Protein AF-0000000072571089 (afdb_homodimer)

Nearest PDB structures (foldseek):
  1oh7-assembly1_B  TM=4.055E-01  e=3.198E+00  Escherichia coli
  1wbb-assembly1_B  TM=4.010E-01  e=3.846E+00  Escherichia coli
  7ai6-assembly1_B  TM=4.211E-01  e=4.919E+00  Escherichia coli K-12
  1wb9-assembly1_B  TM=4.027E-01  e=4.919E+00  Escherichia coli
  1oh7-assembly1_B  TM=4.051E-01  e=3.862E+00  Escherichia coli

Sequence (246 aa):
MANKISIDDLAKTIESEVRNWTKDVVDDIDDIKKDITKNGVKQLRESSPKRTGDYAKNWTSQKLKNGDQVIYQKAPTYRLTHLLENGHAKRNGGRVSPKVHIAPVEEELVSNYISRVEKRLSQMANKISIDDLAKTIESEVRNWTKDVVDDIDDIKKDITKNGVKQLRESSPKRTGDYAKNWTSQKLKNGDQVIYQKAPTYRLTHLLENGHAKRNGGRVSPKVHIAPVEEELVSNYISRVEKRLSQ

Solvent-accessible surface area (backbone atoms only — not comparable to full-atom values): 13959 Å² total; per-residue (Å²): 128,80,86,66,80,46,64,56,56,52,50,52,52,51,45,52,50,50,53,51,50,45,53,51,50,48,53,50,53,52,50,49,50,52,50,48,49,54,50,47,33,53,50,41,36,68,60,32,72,55,91,87,39,59,62,14,64,33,46,37,72,48,74,45,94,87,66,40,75,43,79,45,56,39,87,88,45,45,74,46,54,60,41,40,45,65,22,45,77,43,95,88,62,63,68,48,77,52,56,76,41,59,66,67,51,53,52,50,45,47,51,49,49,52,53,51,50,51,55,60,72,71,102,126,79,88,67,79,46,66,56,57,52,50,52,52,49,46,50,51,50,52,52,49,45,52,50,50,50,53,48,53,53,50,49,50,54,51,47,50,54,50,47,33,53,50,40,36,68,60,33,72,55,91,88,38,58,62,12,65,32,45,38,74,48,73,45,96,88,66,40,74,43,79,44,58,39,90,86,46,46,75,47,52,60,41,40,44,64,20,44,77,43,95,89,62,63,67,48,76,52,57,77,41,59,64,67,50,53,52,49,46,47,52,49,50,52,53,52,50,52,55,60,71,72,102

Organism: Lactococcus lactis subsp. lactis (strain IL1403) (NCBI:txid272623)

pLDDT: mean 93.11, std 9.81, range [35.9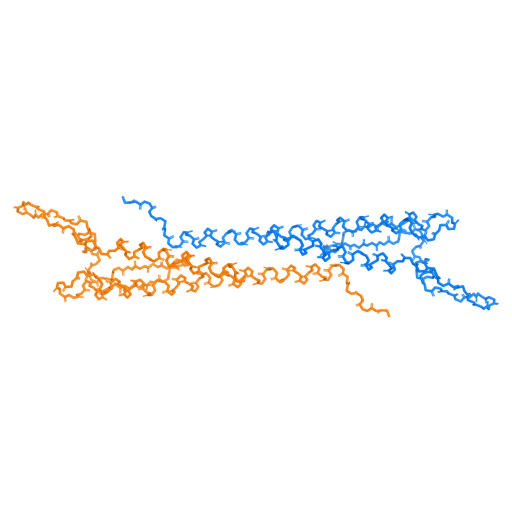7, 98.19]

Foldseek 3Di:
DPPPQDPVNVVVVVVVVVVVLVVVLVVVLLVLQVVLLVVLLVQQLVQPDCPPSQQSNQWDWDQDPVGDIDIAGDPPCRVCVCCQQCWDADPVGDTDHHDHRNVVSVVVSVVSSVVVSVVSVVD/DPPDQDPVNVVVVVVVVVVVLVVVLVVVLLVLQVVLLVVLLVQQLVQPDCPPSQQSNQWDWDQDPVGDIDIAGDPPCRVCVCCQQCWDADPVGDIDHHDHRNVVSVVVSVVSSVVVSVVSVVD

Structure (mmCIF, N/CA/C/O backbone):
data_AF-0000000072571089-model_v1
#
loop_
_entity.id
_entity.type
_entity.pdbx_description
1 polymer 'Prophage pi2 protein 37'
#
loop_
_atom_site.group_PDB
_atom_site.id
_atom_site.type_symbol
_atom_site.label_atom_id
_atom_site.label_alt_id
_atom_site.label_comp_id
_atom_site.label_asym_id
_atom_site.label_entity_id
_atom_site.label_seq_id
_atom_site.pdbx_PDB_ins_code
_atom_site.Cartn_x
_atom_site.Cartn_y
_atom_site.Cartn_z
_atom_site.occupancy
_atom_site.B_iso_or_equiv
_atom_site.auth_seq_id
_atom_site.auth_comp_id
_atom_site.auth_asym_id
_atom_site.auth_atom_id
_atom_site.pdbx_PDB_model_num
ATOM 1 N N . MET A 1 1 ? 5.66 -35.594 -2.158 1 36.25 1 MET A N 1
ATOM 2 C CA . MET A 1 1 ? 5.305 -34.562 -3.131 1 36.25 1 MET A CA 1
ATOM 3 C C . MET A 1 1 ? 5.809 -33.188 -2.684 1 36.25 1 MET A C 1
ATOM 5 O O . MET A 1 1 ? 5.578 -32.781 -1.542 1 36.25 1 MET A O 1
ATOM 9 N N . ALA A 1 2 ? 6.953 -32.781 -2.914 1 41.56 2 ALA A N 1
ATOM 10 C CA . ALA A 1 2 ? 7.648 -31.578 -2.443 1 41.56 2 ALA A CA 1
ATOM 11 C C . ALA A 1 2 ? 6.691 -30.391 -2.334 1 41.56 2 ALA A C 1
ATOM 13 O O . ALA A 1 2 ? 5.859 -30.172 -3.219 1 41.56 2 ALA A O 1
ATOM 14 N N . ASN A 1 3 ? 6.477 -29.906 -1.177 1 43.12 3 ASN A N 1
ATOM 15 C CA . ASN A 1 3 ? 5.551 -28.844 -0.806 1 43.12 3 ASN A CA 1
ATOM 16 C C . ASN A 1 3 ? 5.773 -27.594 -1.644 1 43.12 3 ASN A C 1
ATOM 18 O O . ASN A 1 3 ? 6.543 -26.719 -1.259 1 43.12 3 ASN A O 1
ATOM 22 N N . LYS A 1 4 ? 6.016 -27.75 -2.926 1 56.44 4 LYS A N 1
ATOM 23 C CA . LYS A 1 4 ? 6.379 -26.672 -3.842 1 56.44 4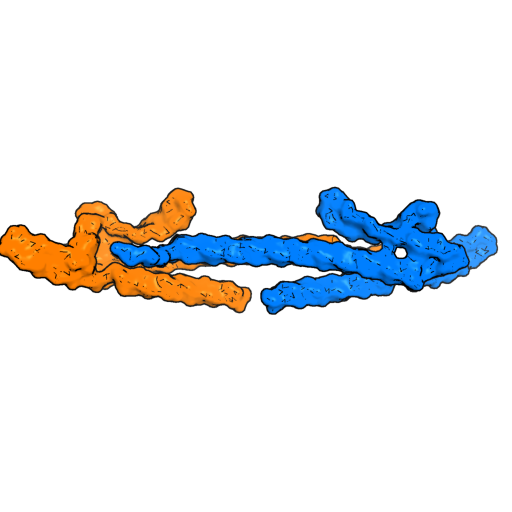 LYS A CA 1
ATOM 24 C C . LYS A 1 4 ? 5.391 -25.516 -3.746 1 56.44 4 LYS A C 1
ATOM 26 O O . LYS A 1 4 ? 4.176 -25.719 -3.787 1 56.44 4 LYS A O 1
ATOM 31 N N . ILE A 1 5 ? 5.777 -24.5 -3.189 1 61.91 5 ILE A N 1
ATOM 32 C CA . ILE A 1 5 ? 5 -23.266 -3.137 1 61.91 5 ILE A CA 1
ATOM 33 C C . ILE A 1 5 ? 4.48 -22.922 -4.531 1 61.91 5 ILE A C 1
ATOM 35 O O . ILE A 1 5 ? 5.246 -22.891 -5.496 1 61.91 5 ILE A O 1
ATOM 39 N N . SER A 1 6 ? 3.154 -22.844 -4.578 1 84.19 6 SER A N 1
ATOM 40 C CA . SER A 1 6 ? 2.496 -22.516 -5.836 1 84.19 6 SER A CA 1
ATOM 41 C C . SER A 1 6 ? 2.564 -21.016 -6.113 1 84.19 6 SER A C 1
ATOM 43 O O . SER A 1 6 ? 2.848 -20.219 -5.211 1 84.19 6 SER A O 1
ATOM 45 N N . ILE A 1 7 ? 2.537 -20.625 -7.293 1 90.69 7 ILE A N 1
ATOM 46 C CA . ILE A 1 7 ? 2.471 -19.234 -7.707 1 90.69 7 ILE A CA 1
ATOM 47 C C . ILE A 1 7 ? 1.367 -18.516 -6.93 1 90.69 7 ILE A C 1
ATOM 49 O O . ILE A 1 7 ? 1.539 -17.375 -6.508 1 90.69 7 ILE A O 1
ATOM 53 N N . ASP A 1 8 ? 0.265 -19.234 -6.617 1 90.25 8 ASP A N 1
ATOM 54 C CA . ASP A 1 8 ? -0.84 -18.625 -5.879 1 90.25 8 ASP A CA 1
ATOM 55 C C . ASP A 1 8 ? -0.432 -18.312 -4.441 1 90.25 8 ASP A C 1
ATOM 57 O O . ASP A 1 8 ? -0.812 -17.281 -3.898 1 90.25 8 ASP A O 1
ATOM 61 N N . ASP A 1 9 ? 0.299 -19.219 -3.887 1 91.56 9 ASP A N 1
ATOM 62 C CA . ASP A 1 9 ? 0.782 -18.984 -2.531 1 91.56 9 ASP A CA 1
ATOM 63 C C . ASP A 1 9 ? 1.739 -17.797 -2.49 1 91.56 9 ASP A C 1
ATOM 65 O O . ASP A 1 9 ? 1.672 -16.969 -1.577 1 91.56 9 ASP A O 1
ATOM 69 N N . LEU A 1 10 ? 2.627 -17.672 -3.43 1 92.56 10 LEU A N 1
ATOM 70 C CA . LEU A 1 10 ? 3.553 -16.547 -3.521 1 92.56 10 LEU A CA 1
ATOM 71 C C . LEU A 1 10 ? 2.801 -15.234 -3.732 1 92.56 10 LEU A C 1
ATOM 73 O O . LEU A 1 10 ? 3.086 -14.234 -3.068 1 92.56 10 LEU A O 1
ATOM 77 N N . ALA A 1 11 ? 1.843 -15.32 -4.648 1 94.25 11 ALA A N 1
ATOM 78 C CA . ALA A 1 11 ? 1.046 -14.133 -4.934 1 94.25 11 ALA A CA 1
ATOM 79 C C . ALA A 1 11 ? 0.335 -13.633 -3.68 1 94.25 11 ALA A C 1
ATOM 81 O O . ALA A 1 11 ? 0.349 -12.43 -3.389 1 94.25 11 ALA A O 1
ATOM 82 N N . LYS A 1 12 ? -0.271 -14.562 -2.898 1 94.56 12 LYS A N 1
ATOM 83 C CA . LYS A 1 12 ? -0.98 -14.195 -1.676 1 94.56 12 LYS A CA 1
ATOM 84 C C . LYS A 1 12 ? -0.032 -13.57 -0.656 1 94.56 12 LYS A C 1
ATOM 86 O O . LYS A 1 12 ? -0.384 -12.594 0.009 1 94.56 12 LYS A O 1
ATOM 91 N N . THR A 1 13 ? 1.153 -14.125 -0.527 1 95 13 THR A N 1
ATOM 92 C CA . THR A 1 13 ? 2.148 -13.602 0.403 1 95 13 THR A CA 1
ATOM 93 C C . THR A 1 13 ? 2.578 -12.195 0 1 95 13 THR A C 1
ATOM 95 O O . THR A 1 13 ? 2.639 -11.289 0.84 1 95 13 THR A O 1
ATOM 98 N N . ILE A 1 14 ? 2.822 -11.969 -1.274 1 95.38 14 ILE A N 1
ATOM 99 C CA . ILE A 1 14 ? 3.26 -10.664 -1.765 1 95.38 14 ILE A CA 1
ATOM 100 C C . ILE A 1 14 ? 2.141 -9.641 -1.577 1 95.38 14 ILE A C 1
ATOM 102 O O . ILE A 1 14 ? 2.385 -8.523 -1.107 1 95.38 14 ILE A O 1
ATOM 106 N N . GLU A 1 15 ? 0.907 -10.062 -1.948 1 95.75 15 GLU A N 1
ATOM 107 C CA . GLU A 1 15 ? -0.233 -9.172 -1.753 1 95.75 15 GLU A CA 1
ATOM 108 C C . GLU A 1 15 ? -0.352 -8.734 -0.294 1 95.75 15 GLU A C 1
ATOM 110 O O . GLU A 1 15 ? -0.524 -7.551 -0.005 1 95.75 15 GLU A O 1
ATOM 115 N N . SER A 1 16 ? -0.211 -9.734 0.584 1 97.12 16 SER A N 1
ATOM 116 C CA . SER A 1 16 ? -0.304 -9.445 2.012 1 97.12 16 SER A CA 1
ATOM 117 C C . SER A 1 16 ? 0.796 -8.484 2.453 1 97.12 16 SER A C 1
ATOM 119 O O . SER A 1 16 ? 0.546 -7.562 3.23 1 97.12 16 SER A O 1
ATOM 121 N N . GLU A 1 17 ? 1.991 -8.672 1.925 1 96.81 17 GLU A N 1
ATOM 122 C CA . GLU A 1 17 ? 3.115 -7.816 2.293 1 96.81 17 GLU A CA 1
ATOM 123 C C . GLU A 1 17 ? 2.91 -6.391 1.789 1 96.81 17 GLU A C 1
ATOM 125 O O . GLU A 1 17 ? 3.203 -5.426 2.5 1 96.81 17 GLU A O 1
ATOM 130 N N . VAL A 1 18 ? 2.398 -6.211 0.576 1 96.81 18 VAL A N 1
ATOM 131 C CA . VAL A 1 18 ? 2.186 -4.879 0.016 1 96.81 18 VAL A CA 1
ATOM 132 C C . VAL A 1 18 ? 1.066 -4.172 0.777 1 96.81 18 VAL A C 1
ATOM 134 O O . VAL A 1 18 ? 1.158 -2.975 1.057 1 96.81 18 VAL A O 1
ATOM 137 N N . ARG A 1 19 ? 0.028 -4.906 1.216 1 97.12 19 ARG A N 1
ATOM 138 C CA . ARG A 1 19 ? -1.062 -4.328 1.995 1 97.12 19 ARG A CA 1
ATOM 139 C C . ARG A 1 19 ? -0.587 -3.92 3.385 1 97.12 19 ARG A C 1
ATOM 141 O O . ARG A 1 19 ? -0.959 -2.855 3.887 1 97.12 19 ARG A O 1
ATOM 148 N N . ASN A 1 20 ? 0.253 -4.812 3.992 1 97.31 20 ASN A N 1
ATOM 149 C CA . ASN A 1 20 ? 0.806 -4.488 5.305 1 97.31 20 ASN A CA 1
ATOM 150 C C . ASN A 1 20 ? 1.695 -3.25 5.246 1 97.31 20 ASN A C 1
ATOM 152 O O . ASN A 1 20 ? 1.679 -2.426 6.164 1 97.31 20 ASN A O 1
ATOM 156 N N . TRP A 1 21 ? 2.498 -3.166 4.176 1 96.56 21 TRP A N 1
ATOM 157 C CA . TRP A 1 21 ? 3.328 -1.981 3.984 1 96.56 21 TRP A CA 1
ATOM 158 C C . TRP A 1 21 ? 2.473 -0.72 3.93 1 96.56 21 TRP A C 1
ATOM 160 O O . TRP A 1 21 ? 2.791 0.282 4.574 1 96.56 21 TRP A O 1
ATOM 170 N N . THR A 1 22 ? 1.398 -0.758 3.182 1 97.19 22 THR A N 1
ATOM 171 C CA . THR A 1 22 ? 0.497 0.38 3.041 1 97.19 22 THR A CA 1
ATOM 172 C C . THR A 1 22 ? -0.11 0.759 4.387 1 97.19 22 THR A C 1
ATOM 174 O O . THR A 1 22 ? -0.16 1.938 4.742 1 97.19 22 THR A O 1
ATOM 177 N N . LYS A 1 23 ? -0.559 -0.199 5.184 1 97.62 23 LYS A N 1
ATOM 178 C CA . LYS A 1 23 ? -1.102 0.057 6.512 1 97.62 23 LYS A CA 1
ATOM 179 C C . LYS A 1 23 ? -0.073 0.75 7.402 1 97.62 23 LYS A C 1
ATOM 181 O O . LYS A 1 23 ? -0.393 1.722 8.086 1 97.62 23 LYS A O 1
ATOM 186 N N . ASP A 1 24 ? 1.147 0.281 7.359 1 97.56 24 ASP A N 1
ATOM 187 C CA . ASP A 1 24 ? 2.217 0.851 8.172 1 97.56 24 ASP A CA 1
ATOM 188 C C . ASP A 1 24 ? 2.51 2.293 7.766 1 97.56 24 ASP A C 1
ATOM 190 O O . ASP A 1 24 ? 2.705 3.158 8.617 1 97.56 24 ASP A O 1
ATOM 194 N N . VAL A 1 25 ? 2.535 2.533 6.465 1 97.44 25 VAL A N 1
ATOM 195 C CA . VAL A 1 25 ? 2.816 3.875 5.965 1 97.44 25 VAL A CA 1
ATOM 196 C C . VAL A 1 25 ? 1.708 4.832 6.398 1 97.44 25 VAL A C 1
ATOM 198 O O . VAL A 1 25 ? 1.983 5.941 6.863 1 97.44 25 VAL A O 1
ATOM 201 N N . VAL A 1 26 ? 0.463 4.406 6.301 1 96.94 26 VAL A N 1
ATOM 202 C CA . VAL A 1 26 ? -0.668 5.246 6.68 1 96.94 26 VAL A CA 1
ATOM 203 C C . VAL A 1 26 ? -0.609 5.551 8.18 1 96.94 26 VAL A C 1
ATOM 205 O O . VAL A 1 26 ? -0.817 6.695 8.594 1 96.94 26 VAL A O 1
ATOM 208 N N . ASP A 1 27 ? -0.279 4.566 9.008 1 97.31 27 ASP A N 1
ATOM 209 C CA . ASP A 1 27 ? -0.12 4.77 10.445 1 97.31 27 ASP A CA 1
ATOM 210 C C . ASP A 1 27 ? 1.004 5.758 10.742 1 97.31 27 ASP A C 1
ATOM 212 O O . ASP A 1 27 ? 0.864 6.625 11.609 1 97.31 27 ASP A O 1
ATOM 216 N N . ASP A 1 28 ? 2.068 5.633 10.047 1 97.69 28 ASP A N 1
ATOM 217 C CA . ASP A 1 28 ? 3.209 6.52 10.242 1 97.69 28 ASP A CA 1
ATOM 218 C C . ASP A 1 28 ? 2.865 7.953 9.844 1 97.69 28 ASP A C 1
ATOM 220 O O . ASP A 1 28 ? 3.27 8.906 10.523 1 97.69 28 ASP A O 1
ATOM 224 N N . ILE A 1 29 ? 2.139 8.086 8.781 1 96.94 29 ILE A N 1
ATOM 225 C CA . ILE A 1 29 ? 1.721 9.406 8.328 1 96.94 29 ILE A CA 1
ATOM 226 C C . ILE A 1 29 ? 0.851 10.07 9.391 1 96.94 29 ILE A C 1
ATOM 228 O O . ILE A 1 29 ? 0.996 11.266 9.672 1 96.94 29 ILE A O 1
ATOM 232 N N . ASP A 1 30 ? 0.021 9.312 10.039 1 95.5 30 ASP A N 1
ATOM 233 C CA . ASP A 1 30 ? -0.812 9.82 11.133 1 95.5 30 ASP A CA 1
ATOM 234 C C . ASP A 1 30 ? 0.041 10.242 12.32 1 95.5 30 ASP A C 1
ATOM 236 O O . ASP A 1 30 ? -0.203 11.297 12.922 1 95.5 30 ASP A O 1
ATOM 240 N N . ASP A 1 31 ? 1.019 9.469 12.633 1 97.06 31 ASP A N 1
ATOM 241 C CA . ASP A 1 31 ? 1.909 9.789 13.742 1 97.06 31 ASP A CA 1
ATOM 242 C C . ASP A 1 31 ? 2.734 11.039 13.445 1 97.06 31 ASP A C 1
ATOM 244 O O . ASP A 1 31 ? 2.979 11.859 14.336 1 97.06 31 ASP A O 1
ATOM 248 N N . ILE A 1 32 ? 3.148 11.164 12.266 1 97.5 32 ILE A N 1
ATOM 249 C CA . ILE A 1 32 ? 3.891 12.344 11.844 1 97.5 32 ILE A CA 1
ATOM 250 C C . ILE A 1 32 ? 3.023 13.586 12.031 1 97.5 32 ILE A C 1
ATOM 252 O O . ILE A 1 32 ? 3.477 14.594 12.578 1 97.5 32 ILE A O 1
ATOM 256 N N . LYS A 1 33 ? 1.755 13.492 11.633 1 96.38 33 LYS A N 1
ATOM 257 C CA . LYS A 1 33 ? 0.819 14.602 11.805 1 96.38 33 LYS A CA 1
ATOM 258 C C . LYS A 1 33 ? 0.706 15 13.273 1 96.38 33 LYS A C 1
ATOM 260 O O . LYS A 1 33 ? 0.745 16.188 13.609 1 96.38 33 LYS A O 1
ATOM 265 N N . LYS A 1 34 ? 0.559 14.031 14.094 1 96.31 34 LYS A N 1
ATOM 266 C CA . LYS A 1 34 ? 0.43 14.258 15.531 1 96.31 34 LYS A CA 1
ATOM 267 C C . LYS A 1 34 ? 1.659 14.977 16.094 1 96.31 34 LYS A C 1
ATOM 269 O O . LYS A 1 34 ? 1.534 15.953 16.828 1 96.31 34 LYS A O 1
ATOM 274 N N . ASP A 1 35 ? 2.783 14.492 15.711 1 97.44 35 ASP A N 1
ATOM 275 C CA . ASP A 1 35 ? 4.043 15.055 16.188 1 97.44 35 ASP A CA 1
ATOM 276 C C . ASP A 1 35 ? 4.223 16.484 15.703 1 97.44 35 ASP A C 1
ATOM 278 O O . ASP A 1 35 ? 4.605 17.375 16.469 1 97.44 35 ASP A O 1
ATOM 282 N N . ILE A 1 36 ? 3.955 16.656 14.438 1 97.38 36 ILE A N 1
ATOM 283 C CA . ILE A 1 36 ? 4.109 17.984 13.836 1 97.38 36 ILE A CA 1
ATOM 284 C C . ILE A 1 36 ? 3.152 18.969 14.508 1 97.38 36 ILE A C 1
ATOM 286 O O . ILE A 1 36 ? 3.508 20.125 14.742 1 97.38 36 ILE A O 1
ATOM 290 N N . THR A 1 37 ? 1.964 18.516 14.812 1 96.44 37 THR A N 1
ATOM 291 C CA . THR A 1 37 ? 0.968 19.359 15.469 1 96.44 37 THR A CA 1
ATOM 292 C C . THR A 1 37 ? 1.438 19.766 16.859 1 96.44 37 THR A C 1
ATOM 294 O O . THR A 1 37 ? 1.337 20.938 17.234 1 96.44 37 THR A O 1
ATOM 297 N N . LYS A 1 38 ? 1.998 18.891 17.594 1 97.25 38 LYS A N 1
ATOM 298 C CA . LYS A 1 38 ? 2.533 19.172 18.922 1 97.25 38 LYS A CA 1
ATOM 299 C C . LYS A 1 38 ? 3.67 20.188 18.859 1 97.25 38 LYS A C 1
ATOM 301 O O . LYS A 1 38 ? 3.734 21.109 19.656 1 97.25 38 LYS A O 1
ATOM 306 N N . ASN A 1 39 ? 4.508 19.938 17.906 1 97.44 39 ASN A N 1
ATOM 307 C CA . ASN A 1 39 ? 5.594 20.891 17.688 1 97.44 39 ASN A CA 1
ATOM 308 C C . ASN A 1 39 ? 5.066 22.266 17.312 1 97.44 39 ASN A C 1
ATOM 310 O O . ASN A 1 39 ? 5.605 23.281 17.75 1 97.44 39 ASN A O 1
ATOM 314 N N . GLY A 1 40 ? 4.023 22.281 16.5 1 97.69 40 GLY A N 1
ATOM 315 C CA . GLY A 1 40 ? 3.404 23.547 16.125 1 97.69 40 GLY A CA 1
ATOM 316 C C . GLY A 1 40 ? 2.859 24.312 17.312 1 97.69 40 GLY A C 1
ATOM 317 O O . GLY A 1 40 ? 3.055 25.531 17.406 1 97.69 40 GLY A O 1
ATOM 318 N N . VAL A 1 41 ? 2.236 23.641 18.25 1 98 41 VAL A N 1
ATOM 319 C CA . VAL A 1 41 ? 1.721 24.266 19.453 1 98 41 VAL A CA 1
ATOM 320 C C . VAL A 1 41 ? 2.869 24.891 20.234 1 98 41 VAL A C 1
ATOM 322 O O . VAL A 1 41 ? 2.783 26.047 20.672 1 98 41 VAL A O 1
ATOM 325 N N . LYS A 1 42 ? 3.916 24.156 20.375 1 98.19 42 LYS A N 1
ATOM 326 C CA . LYS A 1 42 ? 5.09 24.641 21.094 1 98.19 42 LYS A CA 1
ATOM 327 C C . LYS A 1 42 ? 5.668 25.891 20.438 1 98.19 42 LYS A C 1
ATOM 329 O O . LYS A 1 42 ? 5.965 26.875 21.109 1 98.19 42 LYS A O 1
ATOM 334 N N . GLN A 1 43 ? 5.809 25.797 19.156 1 98.19 43 GLN A N 1
ATOM 335 C CA . GLN A 1 43 ? 6.367 26.922 18.406 1 98.19 43 GLN A CA 1
ATOM 336 C C . GLN A 1 43 ? 5.477 28.156 18.531 1 98.19 43 GLN A C 1
ATOM 338 O O . GLN A 1 43 ? 5.969 29.281 18.719 1 98.19 43 GLN A O 1
ATOM 343 N N . LEU A 1 44 ? 4.203 27.984 18.469 1 98.06 44 LEU A N 1
ATOM 344 C CA . LEU A 1 44 ? 3.275 29.094 18.562 1 98.06 44 LEU A CA 1
ATOM 345 C C . LEU A 1 44 ? 3.301 29.703 19.953 1 98.06 44 LEU A C 1
ATOM 347 O O . LEU A 1 44 ? 3.225 30.938 20.109 1 98.06 44 LEU A O 1
ATOM 351 N N . ARG A 1 45 ? 3.449 28.891 20.984 1 97.56 45 ARG A N 1
ATOM 352 C CA . ARG A 1 45 ? 3.541 29.406 22.344 1 97.56 45 ARG A CA 1
ATOM 353 C C . ARG A 1 45 ? 4.809 30.234 22.531 1 97.56 45 ARG A C 1
ATOM 355 O O . ARG A 1 45 ? 4.805 31.219 23.281 1 97.56 45 ARG A O 1
ATOM 362 N N . GLU A 1 46 ? 5.781 29.922 21.812 1 97.5 46 GLU A N 1
ATOM 363 C CA . GLU A 1 46 ? 7.066 30.594 21.969 1 97.5 46 GLU A CA 1
ATOM 364 C C . GLU A 1 46 ? 7.117 31.875 21.141 1 97.5 46 GLU A C 1
ATOM 366 O O . GLU A 1 46 ? 7.668 32.875 21.594 1 97.5 46 GLU A O 1
ATOM 371 N N . SER A 1 47 ? 6.496 31.844 19.984 1 96.44 47 SER A N 1
ATOM 372 C CA . SER A 1 47 ? 6.703 32.938 19.047 1 96.44 47 SER A CA 1
ATOM 373 C C . SER A 1 47 ? 5.527 33.906 19.047 1 96.44 47 SER A C 1
ATOM 375 O O . SER A 1 47 ? 5.598 35 18.453 1 96.44 47 SER A O 1
ATOM 377 N N . SER A 1 48 ? 4.488 33.562 19.766 1 97 48 SER A N 1
ATOM 378 C CA . SER A 1 48 ? 3.318 34.438 19.781 1 97 48 SER A CA 1
ATOM 379 C C . SER A 1 48 ? 3.547 35.656 20.688 1 97 48 SER A C 1
ATOM 381 O O . SER A 1 48 ? 4.355 35.594 21.625 1 97 48 SER A O 1
ATOM 383 N N . PRO A 1 49 ? 2.807 36.75 20.281 1 95.81 49 PRO A N 1
ATOM 384 C CA . PRO A 1 49 ? 2.865 37.938 21.141 1 95.81 49 PRO A CA 1
ATOM 385 C C . PRO A 1 49 ? 2.566 37.625 22.609 1 95.81 49 PRO A C 1
ATOM 387 O O . PRO A 1 49 ? 1.692 36.781 22.906 1 95.81 49 PRO A O 1
ATOM 390 N N . LYS A 1 50 ? 3.406 38.219 23.609 1 93.06 50 LYS A N 1
ATOM 391 C CA . LYS A 1 50 ? 3.27 37.906 25.031 1 93.06 50 LYS A CA 1
ATOM 392 C C . LYS A 1 50 ? 2.914 39.156 25.828 1 93.06 50 LYS A C 1
ATOM 394 O O . LYS A 1 50 ? 3.346 39.312 26.969 1 93.06 50 LYS A O 1
ATOM 399 N N . ARG A 1 51 ? 2.082 39.969 25.406 1 88.06 51 ARG A N 1
ATOM 400 C CA . ARG A 1 51 ? 1.738 41.156 26.172 1 88.06 51 ARG A CA 1
ATOM 401 C C . ARG A 1 51 ? 1.387 40.812 27.609 1 88.06 51 ARG A C 1
ATOM 403 O O . ARG A 1 51 ? 2.066 41.25 28.547 1 88.06 51 ARG A O 1
ATOM 410 N N . THR A 1 52 ? 0.443 39.969 27.953 1 87.31 52 THR A N 1
ATOM 411 C CA . THR A 1 52 ? 0.089 39.438 29.266 1 87.31 52 THR A CA 1
ATOM 412 C C . THR A 1 52 ? 0.483 37.969 29.391 1 87.31 52 THR A C 1
ATOM 414 O O . THR A 1 52 ? 0.433 37.406 30.484 1 87.31 52 THR A O 1
ATOM 417 N N . GLY A 1 53 ? 0.836 37.375 28.328 1 90.19 53 GLY A N 1
ATOM 418 C CA . GLY A 1 53 ? 1.291 35.969 28.297 1 90.19 53 GLY A CA 1
ATOM 419 C C . GLY A 1 53 ? 0.176 35 28.016 1 90.19 53 GLY A C 1
ATOM 420 O O . GLY A 1 53 ? 0.429 33.875 27.531 1 90.19 53 GLY A O 1
ATOM 421 N N . ASP A 1 54 ? -1.086 35.375 28.25 1 94.19 54 ASP A N 1
ATOM 422 C CA . ASP A 1 54 ? -2.209 34.469 28.125 1 94.19 54 ASP A CA 1
ATOM 423 C C . ASP A 1 54 ? -2.373 34 26.672 1 94.19 54 ASP A C 1
ATOM 425 O O . ASP A 1 54 ? -2.611 32.812 26.422 1 94.19 54 ASP A O 1
ATOM 429 N N . TYR A 1 55 ? -2.27 34.938 25.797 1 96.31 55 TYR A N 1
ATOM 430 C CA . TYR A 1 55 ? -2.432 34.594 24.375 1 96.31 55 TYR A CA 1
ATOM 431 C C . TYR A 1 55 ? -1.428 33.531 23.953 1 96.31 55 TYR A C 1
ATOM 433 O O . TYR A 1 55 ? -1.804 32.531 23.359 1 96.31 55 TYR A O 1
ATOM 441 N N . ALA A 1 56 ? -0.141 33.656 24.297 1 97 56 ALA A N 1
ATOM 442 C CA . ALA A 1 56 ? 0.923 32.75 23.906 1 97 56 ALA A CA 1
ATOM 443 C C . ALA A 1 56 ? 0.734 31.375 24.562 1 97 56 ALA A C 1
ATOM 445 O O . ALA A 1 56 ? 1.017 30.344 23.953 1 97 56 ALA A O 1
ATOM 446 N N . LYS A 1 57 ? 0.197 31.391 25.75 1 96.44 57 LYS A N 1
ATOM 447 C CA . LYS A 1 57 ? 0.079 30.172 26.531 1 96.44 57 LYS A CA 1
ATOM 448 C C . LYS A 1 57 ? -1.155 29.375 26.125 1 96.44 57 LYS A C 1
ATOM 450 O O . LYS A 1 57 ? -1.226 28.156 26.344 1 96.44 57 LYS A O 1
ATOM 455 N N . ASN A 1 58 ? -2.117 30 25.406 1 97.06 58 ASN A N 1
ATOM 456 C CA . ASN A 1 58 ? -3.432 29.391 25.219 1 97.06 58 ASN A CA 1
ATOM 457 C C . ASN A 1 58 ? -3.498 28.562 23.938 1 97.06 58 ASN A C 1
ATOM 459 O O . ASN A 1 58 ? -4.531 27.969 23.625 1 97.06 58 ASN A O 1
ATOM 463 N N . TRP A 1 59 ? -2.406 28.531 23.219 1 97.62 59 TRP A N 1
ATOM 464 C CA . TRP A 1 59 ? -2.365 27.641 22.062 1 97.62 59 TRP A CA 1
ATOM 465 C C . TRP A 1 59 ? -2.49 26.188 22.5 1 97.62 59 TRP A C 1
ATOM 467 O O . TRP A 1 59 ? -1.893 25.781 23.5 1 97.62 59 TRP A O 1
ATOM 477 N N . THR A 1 60 ? -3.301 25.406 21.781 1 96.88 60 THR A N 1
ATOM 478 C CA . THR A 1 60 ? -3.461 23.969 22.031 1 96.88 60 THR A CA 1
ATOM 479 C C . THR A 1 60 ? -3.84 23.234 20.75 1 96.88 60 THR A C 1
ATOM 481 O O . THR A 1 60 ? -3.818 23.828 19.672 1 96.88 60 THR A O 1
ATOM 484 N N . SER A 1 61 ? -3.9 21.891 20.875 1 96.25 61 SER A N 1
ATOM 485 C CA . SER A 1 61 ? -4.277 21.078 19.719 1 96.25 61 SER A CA 1
ATOM 486 C C . SER A 1 61 ? -5.297 20.016 20.094 1 96.25 61 SER A C 1
ATOM 488 O O . SER A 1 61 ? -5.441 19.672 21.266 1 96.25 61 SER A O 1
ATOM 490 N N . GLN A 1 62 ? -6.078 19.609 19.078 1 94.75 62 GLN A N 1
ATOM 491 C CA . GLN A 1 62 ? -7.008 18.5 19.281 1 94.75 62 GLN A CA 1
ATOM 492 C C . GLN A 1 62 ? -7.18 17.703 17.984 1 94.75 62 GLN A C 1
ATOM 494 O O . GLN A 1 62 ? -7.027 18.234 16.891 1 94.75 62 GLN A O 1
ATOM 499 N N . LYS A 1 63 ? -7.461 16.453 18.219 1 93.94 63 LYS A N 1
ATOM 500 C CA . LYS A 1 63 ? -7.863 15.602 17.109 1 93.94 63 LYS A CA 1
ATOM 501 C C . LYS A 1 63 ? -9.367 15.656 16.891 1 93.94 63 LYS A C 1
ATOM 503 O O . LYS A 1 63 ? -10.148 15.414 17.812 1 93.94 63 LYS A O 1
ATOM 508 N N . LEU A 1 64 ? -9.781 15.938 15.688 1 94.12 64 LEU A N 1
ATOM 509 C CA . LEU A 1 64 ? -11.195 15.992 15.344 1 94.12 64 LEU A CA 1
ATOM 510 C C . LEU A 1 64 ? -11.734 14.609 15.023 1 94.12 64 LEU A C 1
ATOM 512 O O . LEU A 1 64 ? -10.969 13.656 14.867 1 94.12 64 LEU A O 1
ATOM 516 N N . LYS A 1 65 ? -13.094 14.492 14.883 1 94.62 65 LYS A N 1
ATO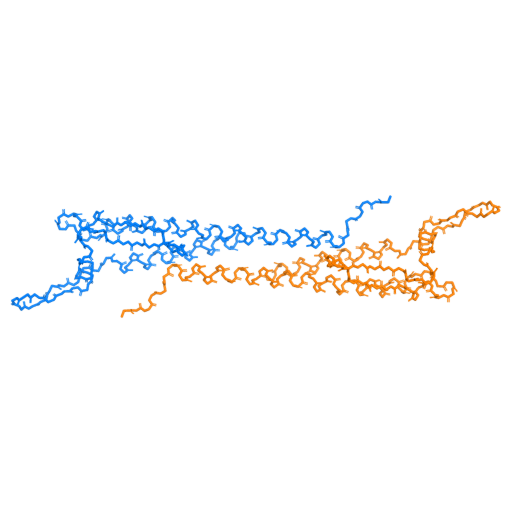M 517 C CA . LYS A 1 65 ? -13.766 13.219 14.633 1 94.62 65 LYS A CA 1
ATOM 518 C C . LYS A 1 65 ? -13.328 12.625 13.297 1 94.62 65 LYS A C 1
ATOM 520 O O . LYS A 1 65 ? -13.227 11.406 13.156 1 94.62 65 LYS A O 1
ATOM 525 N N . ASN A 1 66 ? -13.047 13.461 12.414 1 91.19 66 ASN A N 1
ATOM 526 C CA . ASN A 1 66 ? -12.68 13 11.086 1 91.19 66 ASN A CA 1
ATOM 527 C C . ASN A 1 66 ? -11.195 12.648 11.008 1 91.19 66 ASN A C 1
ATOM 529 O O . ASN A 1 66 ? -10.68 12.344 9.93 1 91.19 66 ASN A O 1
ATOM 533 N N . GLY A 1 67 ? -10.484 12.805 12.102 1 90.19 67 GLY A N 1
ATOM 534 C CA . GLY A 1 67 ? -9.086 12.414 12.164 1 90.19 67 GLY A CA 1
ATOM 535 C C . GLY A 1 67 ? -8.133 13.578 11.969 1 90.19 67 GLY A C 1
ATOM 536 O O . GLY A 1 67 ? -6.922 13.43 12.133 1 90.19 67 GLY A O 1
ATOM 537 N N . ASP A 1 68 ? -8.641 14.719 11.695 1 91.06 68 ASP A N 1
ATOM 538 C CA . ASP A 1 68 ? -7.809 15.898 11.492 1 91.06 68 ASP A CA 1
ATOM 539 C C . ASP A 1 68 ? -7.234 16.406 12.812 1 91.06 68 ASP A C 1
ATOM 541 O O . ASP A 1 68 ? -7.895 16.312 13.852 1 91.06 68 ASP A O 1
ATOM 545 N N . GLN A 1 69 ? -5.973 16.828 12.688 1 93.62 69 GLN A N 1
ATOM 546 C CA . GLN A 1 69 ? -5.348 17.5 13.82 1 93.62 69 GLN A CA 1
ATOM 547 C C . GLN A 1 69 ? -5.371 19.016 13.648 1 93.62 69 GLN A C 1
ATOM 549 O O . GLN A 1 69 ? -4.879 19.531 12.641 1 93.62 69 GLN A O 1
ATOM 554 N N . VAL A 1 70 ? -5.953 19.641 14.656 1 93.69 70 VAL A N 1
ATOM 555 C CA . VAL A 1 70 ? -6.07 21.078 14.5 1 93.69 70 VAL A CA 1
ATOM 556 C C . VAL A 1 70 ? -5.383 21.781 15.672 1 93.69 70 VAL A C 1
ATOM 558 O O . VAL A 1 70 ? -5.457 21.328 16.812 1 93.69 70 VAL A O 1
ATOM 561 N N . ILE A 1 71 ? -4.621 22.812 15.344 1 96.25 71 ILE A N 1
ATOM 562 C CA . ILE A 1 71 ? -4.086 23.734 16.328 1 96.25 71 ILE A CA 1
ATOM 563 C C . ILE A 1 71 ? -5.02 24.938 16.484 1 96.25 71 ILE A C 1
ATOM 565 O O . ILE A 1 71 ? -5.426 25.547 15.484 1 96.25 71 ILE A O 1
ATOM 569 N N . TYR A 1 72 ? -5.406 25.203 17.797 1 95.62 72 TYR A N 1
ATOM 570 C CA . TYR A 1 72 ? -6.332 26.312 17.984 1 95.62 72 TYR A CA 1
ATOM 571 C C . TYR A 1 72 ? -6.035 27.047 19.281 1 95.62 72 TYR A C 1
ATOM 573 O O . TYR A 1 72 ? -5.246 26.578 20.109 1 95.62 72 TYR A O 1
ATOM 581 N N . GLN A 1 73 ? -6.535 28.359 19.281 1 95.88 73 GLN A N 1
ATOM 582 C CA . GLN A 1 73 ? -6.469 29.188 20.484 1 95.88 73 GLN A CA 1
ATOM 583 C C . GLN A 1 73 ? -7.645 28.906 21.406 1 95.88 73 GLN A C 1
ATOM 585 O O . GLN A 1 73 ? -8.805 29 21 1 95.88 73 GLN A O 1
ATOM 590 N N . LYS A 1 74 ? -7.301 28.547 22.688 1 94.5 74 LYS A N 1
ATOM 591 C CA . LYS A 1 74 ? -8.359 28.344 23.672 1 94.5 74 LYS A CA 1
ATOM 592 C C . LYS A 1 74 ? -8.961 29.688 24.109 1 94.5 74 LYS A C 1
ATOM 594 O O . LYS A 1 74 ? -8.344 30.734 23.938 1 94.5 74 LYS A O 1
ATOM 599 N N . ALA A 1 75 ? -10.219 29.547 24.703 1 92.38 75 AL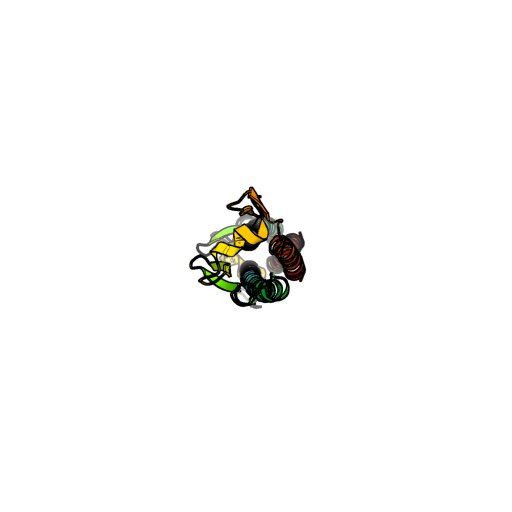A A N 1
ATOM 600 C CA . ALA A 1 75 ? -10.836 30.703 25.328 1 92.38 75 ALA A CA 1
ATOM 601 C C . ALA A 1 75 ? -9.977 31.219 26.484 1 92.38 75 ALA A C 1
ATOM 603 O O . ALA A 1 75 ? -9.305 30.453 27.172 1 92.38 75 ALA A O 1
ATOM 604 N N . PRO A 1 76 ? -10.031 32.594 26.562 1 93.19 76 PRO A N 1
ATOM 605 C CA . PRO A 1 76 ? -10.844 33.625 25.938 1 93.19 76 PRO A CA 1
ATOM 606 C C . PRO A 1 76 ? -10.094 34.406 24.844 1 93.19 76 PRO A C 1
ATOM 608 O O . PRO A 1 76 ? -10.57 35.406 24.359 1 93.19 76 PRO A O 1
ATOM 611 N N . THR A 1 77 ? -8.906 33.906 24.516 1 93.12 77 THR A N 1
ATOM 612 C CA . THR A 1 77 ? -8.031 34.75 23.703 1 93.12 77 THR A CA 1
ATOM 613 C C . THR A 1 77 ? -8.188 34.438 22.219 1 93.12 77 THR A C 1
ATOM 615 O O . THR A 1 77 ? -7.488 34.969 21.375 1 93.12 77 THR A O 1
ATOM 618 N N . TYR A 1 78 ? -9.133 33.5 21.844 1 92.62 78 TYR A N 1
ATOM 619 C CA . TYR A 1 78 ? -9.266 33.062 20.453 1 92.62 78 TYR A CA 1
ATOM 620 C C . TYR A 1 78 ? -9.609 34.219 19.531 1 92.62 78 TYR A C 1
ATOM 622 O O . TYR A 1 78 ? -9.234 34.219 18.359 1 92.62 78 TYR A O 1
ATOM 630 N N . ARG A 1 79 ? -10.195 35.312 20.078 1 91.81 79 ARG A N 1
ATOM 631 C CA . ARG A 1 79 ? -10.633 36.438 19.266 1 91.81 79 ARG A CA 1
ATOM 632 C C . ARG A 1 79 ? -9.453 37.312 18.859 1 91.81 79 ARG A C 1
ATOM 634 O O . ARG A 1 79 ? -9.562 38.125 17.938 1 91.81 79 ARG A O 1
ATOM 641 N N . LEU A 1 80 ? -8.32 37.094 19.578 1 93.56 80 LEU A N 1
ATOM 642 C CA . LEU A 1 80 ? -7.164 37.969 19.359 1 93.56 80 LEU A CA 1
ATOM 643 C C . LEU A 1 80 ? -6.344 37.469 18.172 1 93.56 80 LEU A C 1
ATOM 645 O O . LEU A 1 80 ? -5.566 38.219 17.594 1 93.56 80 LEU A O 1
ATOM 649 N N . THR A 1 81 ? -6.555 36.219 17.766 1 92.56 81 THR A N 1
ATOM 650 C CA . THR A 1 81 ? -5.707 35.594 16.766 1 92.56 81 THR A CA 1
ATOM 651 C C . THR A 1 81 ? -5.734 36.375 15.461 1 92.56 81 THR A C 1
ATOM 653 O O . THR A 1 81 ? -4.688 36.812 14.961 1 92.56 81 THR A O 1
ATOM 656 N N . HIS A 1 82 ? -6.945 36.625 15.016 1 92.69 82 HIS A N 1
ATOM 657 C CA . HIS A 1 82 ? -7.074 37.344 13.758 1 92.69 82 HIS A CA 1
ATOM 658 C C . HIS A 1 82 ? -6.578 38.781 13.891 1 92.69 82 HIS A C 1
ATOM 660 O O . HIS A 1 82 ? -5.867 39.281 13.016 1 92.69 82 HIS A O 1
ATOM 666 N N . LEU A 1 83 ? -6.855 39.531 14.961 1 93.38 83 LEU A N 1
ATOM 667 C CA . LEU A 1 83 ? -6.484 40.938 15.18 1 93.38 83 LEU A CA 1
ATOM 668 C C . LEU A 1 83 ? -4.969 41.094 15.242 1 93.38 83 LEU A C 1
ATOM 670 O O . LEU A 1 83 ? -4.41 42 14.633 1 93.38 83 LEU A O 1
ATOM 674 N N . LEU A 1 84 ? -4.391 40.094 15.898 1 94.62 84 LEU A N 1
ATOM 675 C CA . LEU A 1 84 ? -2.943 40.188 16.062 1 94.62 84 LEU A CA 1
ATOM 676 C C . LEU A 1 84 ? -2.225 39.844 14.766 1 94.62 84 LEU A C 1
ATOM 678 O O . LEU A 1 84 ? -1.289 40.562 14.367 1 94.62 84 LEU A O 1
ATOM 682 N N . GLU A 1 85 ? -2.711 38.812 14.109 1 95.19 85 GLU A N 1
ATOM 683 C CA . GLU A 1 85 ? -2.047 38.344 12.891 1 95.19 85 GLU A CA 1
ATOM 684 C C . GLU A 1 85 ? -2.207 39.344 11.758 1 95.19 85 GLU A C 1
ATOM 686 O O . GLU A 1 85 ? -1.286 39.562 10.961 1 95.19 85 GLU A O 1
ATOM 691 N N . ASN A 1 86 ? -3.316 40.062 11.672 1 95.19 86 ASN A N 1
ATOM 692 C CA . ASN A 1 86 ? -3.623 40.875 10.5 1 95.19 86 ASN A CA 1
ATOM 693 C C . ASN A 1 86 ? -3.609 42.344 10.844 1 95.19 86 ASN A C 1
ATOM 695 O O . ASN A 1 86 ? -3.615 43.219 9.945 1 95.19 86 ASN A O 1
ATOM 699 N N . GLY A 1 87 ? -3.467 42.688 12.039 1 95.38 87 GLY A N 1
ATOM 700 C CA . GLY A 1 87 ? -3.697 44.062 12.445 1 95.38 87 GLY A CA 1
ATOM 701 C C . GLY A 1 87 ? -5.164 44.438 12.453 1 95.38 87 GLY A C 1
ATOM 702 O O . GLY A 1 87 ? -6.027 43.625 12.117 1 95.38 87 GLY A O 1
ATOM 703 N N . HIS A 1 88 ? -5.434 45.594 13.07 1 94.88 88 HIS A N 1
ATOM 704 C CA . HIS A 1 88 ? -6.836 46 13.172 1 94.88 88 HIS A CA 1
ATOM 705 C C . HIS A 1 88 ? -6.973 47.5 13.32 1 94.88 88 HIS A C 1
ATOM 707 O O . HIS A 1 88 ? -6.012 48.188 13.672 1 94.88 88 HIS A O 1
ATOM 713 N N . ALA A 1 89 ? -8.141 48.062 12.977 1 94.56 89 ALA A N 1
ATOM 714 C CA . ALA A 1 89 ? -8.461 49.5 13.117 1 94.56 89 ALA A CA 1
ATOM 715 C C . ALA A 1 89 ? -8.742 49.844 14.578 1 94.56 89 ALA A C 1
ATOM 717 O O . ALA A 1 89 ? -9.383 49.062 15.297 1 94.56 89 ALA A O 1
ATOM 718 N N . LYS A 1 90 ? -8.164 51.062 14.938 1 93.19 90 LYS A N 1
ATOM 719 C CA . LYS A 1 90 ? -8.453 51.562 16.281 1 93.19 90 LYS A CA 1
ATOM 720 C C . LYS A 1 90 ? -9.75 52.375 16.297 1 93.19 90 LYS A C 1
ATOM 722 O O . LYS A 1 90 ? -10.164 52.906 15.273 1 93.19 90 LYS A O 1
ATOM 727 N N . ARG A 1 91 ? -10.367 52.375 17.484 1 90.69 91 ARG A N 1
ATOM 728 C CA . ARG A 1 91 ? -11.641 53.094 17.641 1 90.69 91 ARG A CA 1
ATOM 729 C C . ARG A 1 91 ? -11.484 54.594 17.359 1 90.69 91 ARG A C 1
ATOM 731 O O . ARG A 1 91 ? -12.344 55.188 16.734 1 90.69 91 ARG A O 1
ATOM 738 N N . ASN A 1 92 ? -10.336 55.25 17.75 1 92.44 92 ASN A N 1
ATOM 739 C CA . ASN A 1 92 ? -10.117 56.688 17.625 1 92.44 92 ASN A CA 1
ATOM 740 C C . ASN A 1 92 ? -9.297 57.031 16.391 1 92.44 92 ASN A C 1
ATOM 742 O O . ASN A 1 92 ? -8.523 57.969 16.391 1 92.44 92 ASN A O 1
ATOM 746 N N . GLY A 1 93 ? -9.266 56.219 15.43 1 92.31 93 GLY A N 1
ATOM 747 C CA . GLY A 1 93 ? -8.531 56.469 14.195 1 92.31 93 GLY A CA 1
ATOM 748 C C . GLY A 1 93 ? -7.16 55.844 14.172 1 92.31 93 GLY A C 1
ATOM 749 O O . GLY A 1 93 ? -6.535 55.656 15.219 1 92.31 93 GLY A O 1
ATOM 750 N N . GLY A 1 94 ? -6.668 55.406 13.141 1 94.69 94 GLY A N 1
ATOM 751 C CA . GLY A 1 94 ? -5.383 54.75 12.938 1 94.69 94 GLY A CA 1
ATOM 752 C C . GLY A 1 94 ? -5.488 53.25 12.891 1 94.69 94 GLY A C 1
ATOM 753 O O . GLY A 1 94 ? -6.59 52.688 12.867 1 94.69 94 GLY A O 1
ATOM 754 N N . ARG A 1 95 ? -4.328 52.656 12.812 1 95.12 95 ARG A N 1
ATOM 755 C CA . ARG A 1 95 ? -4.289 51.188 12.727 1 95.12 95 ARG A CA 1
ATOM 756 C C . ARG A 1 95 ? -3.164 50.625 13.586 1 95.12 95 ARG A C 1
ATOM 758 O O . ARG A 1 95 ? -2.117 51.25 13.742 1 95.12 95 ARG A O 1
ATOM 765 N N . VAL A 1 96 ? -3.471 49.562 14.227 1 95.06 96 VAL A N 1
ATOM 766 C CA . VAL A 1 96 ? -2.428 48.781 14.867 1 95.06 96 VAL A CA 1
ATOM 767 C C . VAL A 1 96 ? -1.816 47.812 13.844 1 95.06 96 VAL A C 1
ATOM 769 O O . VAL A 1 96 ? -2.537 47.125 13.117 1 95.06 96 VAL A O 1
ATOM 772 N N . SER A 1 97 ? -0.505 47.844 13.758 1 95.31 97 SER A N 1
ATOM 773 C CA . SER A 1 97 ? 0.183 47.031 12.766 1 95.31 97 SER A CA 1
ATOM 774 C C . SER A 1 97 ? 0.114 45.531 13.133 1 95.31 97 SER A C 1
ATOM 776 O O . SER A 1 97 ? 0.122 45.188 14.312 1 95.31 97 SER A O 1
ATOM 778 N N . PRO A 1 98 ? 0.124 44.625 12.039 1 96.5 98 PRO A N 1
ATOM 779 C CA . PRO A 1 98 ? 0.14 43.188 12.281 1 96.5 98 PRO A CA 1
ATOM 780 C C . PRO A 1 98 ? 1.413 42.719 12.992 1 96.5 98 PRO A C 1
ATOM 782 O O . PRO A 1 98 ? 2.482 43.312 12.789 1 96.5 98 PRO A O 1
ATOM 785 N N . LYS A 1 99 ? 1.209 41.75 13.875 1 96.38 99 LYS A N 1
ATOM 786 C CA . LYS A 1 99 ? 2.312 40.969 14.406 1 96.38 99 LYS A CA 1
ATOM 787 C C . LYS A 1 99 ? 2.248 39.531 13.898 1 96.38 99 LYS A C 1
ATOM 789 O O . LYS A 1 99 ? 1.784 38.625 14.609 1 96.38 99 LYS A O 1
ATOM 794 N N . VAL A 1 100 ? 2.793 39.312 12.734 1 96.88 100 VAL A N 1
ATOM 795 C CA . VAL A 1 100 ? 2.699 38.031 12.055 1 96.88 100 VAL A CA 1
ATOM 796 C C . VAL A 1 100 ? 3.496 36.969 12.82 1 96.88 100 VAL A C 1
ATOM 798 O O . VAL A 1 100 ? 4.676 37.156 13.109 1 96.88 100 VAL A O 1
ATOM 801 N N . HIS A 1 101 ? 2.795 35.875 13.25 1 96.88 101 HIS A N 1
ATOM 802 C CA . HIS A 1 101 ? 3.463 34.844 14.031 1 96.88 101 HIS A CA 1
ATOM 803 C C . HIS A 1 101 ? 2.885 33.469 13.734 1 96.88 101 HIS A C 1
ATOM 805 O O . HIS A 1 101 ? 3.475 32.438 14.094 1 96.88 101 HIS A O 1
ATOM 811 N N . ILE A 1 102 ? 1.783 33.344 13.086 1 95.94 102 ILE A N 1
ATOM 812 C CA . IL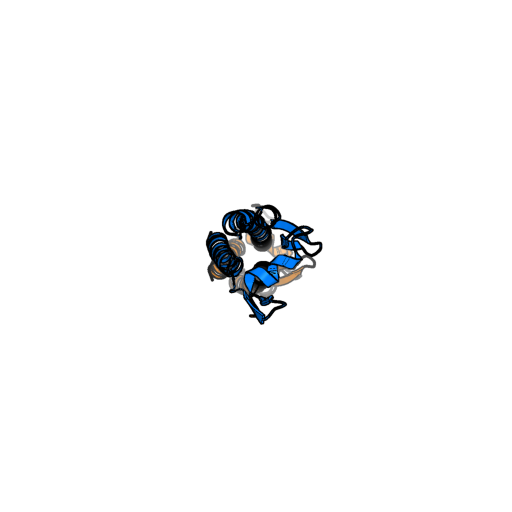E A 1 102 ? 1.139 32.062 12.789 1 95.94 102 ILE A CA 1
ATOM 813 C C . ILE A 1 102 ? 1.6 31.547 11.422 1 95.94 102 ILE A C 1
ATOM 815 O O . ILE A 1 102 ? 2.021 30.391 11.289 1 95.94 102 ILE A O 1
ATOM 819 N N . ALA A 1 103 ? 1.604 32.438 10.445 1 94.69 103 ALA A N 1
ATOM 820 C CA . ALA A 1 103 ? 1.915 32.094 9.062 1 94.69 103 ALA A CA 1
ATOM 821 C C . ALA A 1 103 ? 3.291 31.438 8.961 1 94.69 103 ALA A C 1
ATOM 823 O O . ALA A 1 103 ? 3.438 30.359 8.359 1 94.69 103 ALA A O 1
ATOM 824 N N . PRO A 1 104 ? 4.309 32 9.547 1 95.88 104 PRO A N 1
ATOM 825 C CA . PRO A 1 104 ? 5.625 31.359 9.445 1 95.88 104 PRO A CA 1
ATOM 826 C C . PRO A 1 104 ? 5.664 29.984 10.086 1 95.88 104 PRO A C 1
ATOM 828 O O . PRO A 1 104 ? 6.367 29.094 9.594 1 95.88 104 PRO A O 1
ATOM 831 N N . VAL A 1 105 ? 4.957 29.812 11.18 1 96.25 105 VAL A N 1
ATOM 832 C CA . VAL A 1 105 ? 4.91 28.5 11.836 1 96.25 105 VAL A CA 1
ATOM 833 C C . VAL A 1 105 ? 4.207 27.5 10.93 1 96.25 105 VAL A C 1
ATOM 835 O O . VAL A 1 105 ? 4.676 26.375 10.758 1 96.25 105 VAL A O 1
ATOM 838 N N . GLU A 1 106 ? 3.074 27.875 10.383 1 94.12 106 GLU A N 1
ATOM 839 C CA . GLU A 1 106 ? 2.348 27 9.469 1 94.12 106 GLU A CA 1
ATOM 840 C C . GLU A 1 106 ? 3.234 26.547 8.312 1 94.12 106 GLU A C 1
ATOM 842 O O . GLU A 1 106 ? 3.242 25.375 7.949 1 94.12 106 GLU A O 1
ATOM 847 N N . GLU A 1 107 ? 3.936 27.484 7.73 1 94.25 107 GLU A N 1
ATOM 848 C CA . GLU A 1 107 ? 4.828 27.156 6.621 1 94.25 107 GLU A CA 1
ATOM 849 C C . GLU A 1 107 ? 5.895 26.156 7.047 1 94.25 107 GLU A C 1
ATOM 851 O O . GLU A 1 107 ? 6.195 25.219 6.309 1 94.25 107 GLU A O 1
ATOM 856 N N . GLU A 1 108 ? 6.453 26.406 8.18 1 96.44 108 GLU A N 1
ATOM 857 C CA . GLU A 1 108 ? 7.465 25.5 8.695 1 96.44 108 GLU A CA 1
ATOM 858 C C . GLU A 1 108 ? 6.883 24.109 8.938 1 96.44 108 GLU A C 1
ATOM 860 O O . GLU A 1 108 ? 7.52 23.094 8.641 1 96.44 108 GLU A O 1
ATOM 865 N N . LEU A 1 109 ? 5.691 24.047 9.492 1 96.69 109 LEU A N 1
ATOM 866 C CA . LEU A 1 109 ? 5.055 22.766 9.781 1 96.69 109 LEU A CA 1
ATOM 867 C C . LEU A 1 109 ? 4.797 21.984 8.5 1 96.69 109 LEU A C 1
ATOM 869 O O . LEU A 1 109 ? 5.035 20.781 8.445 1 96.69 109 LEU A O 1
ATOM 873 N N . VAL A 1 110 ? 4.301 22.625 7.52 1 95.25 110 VAL A N 1
ATOM 874 C CA . VAL A 1 110 ? 4.02 21.953 6.246 1 95.25 110 VAL A CA 1
ATOM 875 C C . VAL A 1 110 ? 5.312 21.406 5.648 1 95.25 110 VAL A C 1
ATOM 877 O O . VAL A 1 110 ? 5.359 20.266 5.195 1 95.25 110 VAL A O 1
ATOM 880 N N . SER A 1 111 ? 6.363 22.266 5.676 1 95.56 111 SER A N 1
ATOM 881 C CA . SER A 1 111 ? 7.656 21.844 5.148 1 95.56 111 SER A CA 1
ATOM 882 C C . SER A 1 111 ? 8.188 20.625 5.91 1 95.56 111 SER A C 1
ATOM 884 O O . SER A 1 111 ? 8.672 19.672 5.301 1 95.56 111 SER A O 1
ATOM 886 N N . ASN A 1 112 ? 8.102 20.719 7.203 1 96.88 112 ASN A N 1
ATOM 887 C CA . ASN A 1 112 ? 8.531 19.609 8.039 1 96.88 112 ASN A CA 1
ATOM 888 C C . ASN A 1 112 ? 7.742 18.344 7.734 1 96.88 112 ASN A C 1
ATOM 890 O O . ASN A 1 112 ? 8.32 17.266 7.613 1 96.88 112 ASN A O 1
ATOM 894 N N . TYR A 1 113 ? 6.441 18.531 7.613 1 97.31 113 TYR A N 1
ATOM 895 C CA . TYR A 1 113 ? 5.574 17.406 7.293 1 97.31 113 TYR A CA 1
ATOM 896 C C . TYR A 1 113 ? 6 16.734 5.988 1 97.31 113 TYR A C 1
ATOM 898 O O . TYR A 1 113 ? 6.168 15.516 5.934 1 97.31 113 TYR A O 1
ATOM 906 N N . ILE A 1 114 ? 6.164 17.5 4.992 1 96.31 114 ILE A N 1
ATOM 907 C CA . ILE A 1 114 ? 6.516 16.984 3.678 1 96.31 114 ILE A CA 1
ATOM 908 C C . ILE A 1 114 ? 7.848 16.25 3.758 1 96.31 114 ILE A C 1
ATOM 910 O O . ILE A 1 114 ? 7.973 15.125 3.252 1 96.31 114 ILE A O 1
ATOM 914 N N . SER A 1 115 ? 8.805 16.812 4.414 1 97.25 115 SER A N 1
ATOM 915 C CA . SER A 1 115 ? 10.133 16.219 4.539 1 97.25 115 SER A CA 1
ATOM 916 C C . SER A 1 115 ? 10.055 14.867 5.25 1 97.25 115 SER A C 1
ATOM 918 O O . SER A 1 115 ? 10.664 13.891 4.801 1 97.25 115 SER A O 1
ATOM 920 N N . ARG A 1 116 ? 9.32 14.773 6.262 1 97.75 116 ARG A N 1
ATOM 921 C CA . ARG A 1 116 ? 9.219 13.555 7.047 1 97.75 116 ARG A CA 1
ATOM 922 C C . ARG A 1 116 ? 8.477 12.469 6.277 1 97.75 116 ARG A C 1
ATOM 924 O O . ARG A 1 116 ? 8.859 11.297 6.324 1 97.75 116 ARG A O 1
ATOM 931 N N . VAL A 1 117 ? 7.441 12.852 5.652 1 97.5 117 VAL A N 1
ATOM 932 C CA . VAL A 1 117 ? 6.676 11.891 4.875 1 97.5 117 VAL A CA 1
ATOM 933 C C . VAL A 1 117 ? 7.527 11.359 3.723 1 97.5 117 VAL A C 1
ATOM 935 O O . VAL A 1 117 ? 7.527 10.156 3.447 1 97.5 117 VAL A O 1
ATOM 938 N N . GLU A 1 118 ? 8.266 12.297 3.014 1 95.31 118 GLU A N 1
ATOM 939 C CA . GLU A 1 118 ? 9.156 11.867 1.939 1 95.31 118 GLU A CA 1
ATOM 940 C C . GLU A 1 118 ? 10.188 10.867 2.445 1 95.31 118 GLU A C 1
ATOM 942 O O . GLU A 1 118 ? 10.461 9.859 1.783 1 95.31 118 GLU A O 1
ATOM 947 N N . LYS A 1 119 ? 10.758 11.156 3.564 1 97.12 119 LYS A N 1
ATOM 948 C CA . LYS A 1 119 ? 11.734 10.242 4.16 1 97.12 119 LYS A CA 1
ATOM 949 C C . LYS A 1 119 ? 11.109 8.891 4.465 1 97.12 119 LYS A C 1
ATOM 951 O O . LYS A 1 119 ? 11.711 7.848 4.207 1 97.12 119 LYS A O 1
ATOM 956 N N . ARG A 1 120 ? 9.852 8.914 4.98 1 97 120 ARG A N 1
ATOM 957 C CA . ARG A 1 120 ? 9.164 7.664 5.312 1 97 120 ARG A CA 1
ATOM 958 C C . ARG A 1 120 ? 8.883 6.844 4.059 1 97 120 ARG A C 1
ATOM 960 O O . ARG A 1 120 ? 8.992 5.617 4.078 1 97 120 ARG A O 1
ATOM 967 N N . LEU A 1 121 ? 8.484 7.523 2.982 1 93.94 121 LEU A N 1
ATOM 968 C CA . LEU A 1 121 ? 8.117 6.832 1.751 1 93.94 121 LEU A CA 1
ATOM 969 C C . LEU A 1 121 ? 9.352 6.297 1.037 1 93.94 121 LEU A C 1
ATOM 971 O O . LEU A 1 121 ? 9.25 5.402 0.193 1 93.94 121 LEU A O 1
ATOM 975 N N . SER A 1 122 ? 10.539 6.82 1.312 1 90.81 122 SER A N 1
ATOM 976 C CA . SER A 1 122 ? 11.773 6.43 0.649 1 90.81 122 SER A CA 1
ATOM 977 C C . SER A 1 122 ? 12.43 5.242 1.352 1 90.81 122 SER A C 1
ATOM 979 O O . SER A 1 122 ? 13.477 4.754 0.919 1 90.81 122 SER A O 1
ATOM 981 N N . GLN A 1 123 ? 11.969 4.824 2.502 1 83.56 123 GLN A N 1
ATOM 982 C CA . GLN A 1 123 ? 12.516 3.701 3.258 1 83.56 123 GLN A CA 1
ATOM 983 C C . GLN A 1 123 ? 11.961 2.375 2.742 1 83.56 123 GLN A C 1
ATOM 985 O O . GLN A 1 123 ? 10.844 2.32 2.225 1 83.56 123 GLN A O 1
ATOM 990 N N . MET B 1 1 ? -7.734 35.094 1.874 1 35.97 1 MET B N 1
ATOM 991 C CA . MET B 1 1 ? -7.148 34.125 2.799 1 35.97 1 MET B CA 1
ATOM 992 C C . MET B 1 1 ? -6.48 32.969 2.043 1 35.97 1 MET B C 1
ATOM 994 O O . MET B 1 1 ? -7.082 32.375 1.146 1 35.97 1 MET B O 1
ATOM 998 N N . ALA B 1 2 ? -5.332 33.031 1.637 1 41.31 2 ALA B N 1
ATOM 999 C CA . ALA B 1 2 ? -4.617 32.094 0.755 1 41.31 2 ALA B CA 1
ATOM 1000 C C . ALA B 1 2 ? -4.988 30.656 1.06 1 41.31 2 ALA B C 1
ATOM 1002 O O . ALA B 1 2 ? -5.086 30.266 2.225 1 41.31 2 ALA B O 1
ATOM 1003 N N . ASN B 1 3 ? -5.574 29.984 0.135 1 44.19 3 ASN B N 1
ATOM 1004 C CA . ASN B 1 3 ? -6.113 28.641 0.231 1 44.19 3 ASN B CA 1
ATOM 1005 C C . ASN B 1 3 ? -5.059 27.656 0.723 1 44.19 3 ASN B C 1
ATOM 1007 O O . ASN B 1 3 ? -4.309 27.094 -0.076 1 44.19 3 ASN B O 1
ATOM 1011 N N . LYS B 1 4 ? -4.336 28 1.763 1 58.12 4 LYS B N 1
ATOM 1012 C CA . LYS B 1 4 ? -3.199 27.25 2.283 1 58.12 4 LYS B CA 1
ATOM 1013 C C . LYS B 1 4 ? -3.588 25.797 2.578 1 58.12 4 LYS B C 1
ATOM 1015 O O . LYS B 1 4 ? -4.605 25.547 3.23 1 58.12 4 LYS B O 1
ATOM 1020 N N . ILE B 1 5 ? -3.18 24.922 1.789 1 63.44 5 ILE B N 1
ATOM 1021 C CA . ILE B 1 5 ? -3.363 23.5 2.004 1 63.44 5 ILE B CA 1
ATOM 1022 C C . ILE B 1 5 ? -2.9 23.125 3.41 1 63.44 5 ILE B C 1
ATOM 1024 O O . ILE B 1 5 ? -1.795 23.484 3.824 1 63.44 5 ILE B O 1
ATOM 1028 N N . SER B 1 6 ? -3.852 22.547 4.137 1 85 6 SER B N 1
ATOM 1029 C CA . SER B 1 6 ? -3.555 22.109 5.5 1 85 6 SER B CA 1
ATOM 1030 C C . SER B 1 6 ? -2.797 20.797 5.512 1 85 6 SER B C 1
ATOM 1032 O O . SER B 1 6 ? -2.795 20.062 4.52 1 85 6 SER B O 1
ATOM 1034 N N . ILE B 1 7 ? -2.035 20.578 6.465 1 90.88 7 ILE B N 1
ATOM 1035 C CA . ILE B 1 7 ? -1.339 19.312 6.68 1 90.88 7 ILE B CA 1
ATOM 1036 C C . ILE B 1 7 ? -2.324 18.141 6.555 1 90.88 7 ILE B C 1
ATOM 1038 O O . ILE B 1 7 ? -2 17.109 5.973 1 90.88 7 ILE B O 1
ATOM 1042 N N . ASP B 1 8 ? -3.576 18.328 6.98 1 90.62 8 ASP B N 1
ATOM 1043 C CA . ASP B 1 8 ? -4.582 17.281 6.906 1 90.62 8 ASP B CA 1
ATOM 1044 C C . ASP B 1 8 ? -4.949 16.969 5.453 1 90.62 8 ASP B C 1
ATOM 1046 O O . ASP B 1 8 ? -5.145 15.812 5.086 1 90.62 8 ASP B O 1
ATOM 1050 N N . ASP B 1 9 ? -5.062 18.016 4.707 1 92.12 9 ASP B N 1
ATOM 1051 C CA . ASP B 1 9 ? -5.355 17.828 3.291 1 92.12 9 ASP B CA 1
ATOM 1052 C C . ASP B 1 9 ? -4.219 17.094 2.59 1 92.12 9 ASP B C 1
ATOM 1054 O O . ASP B 1 9 ? -4.461 16.203 1.771 1 92.12 9 ASP B O 1
ATOM 1058 N N . LEU B 1 10 ? -2.982 17.422 2.865 1 92.88 10 LEU B N 1
ATOM 1059 C CA . LEU B 1 10 ? -1.82 16.75 2.297 1 92.88 10 LEU B CA 1
ATOM 1060 C C . LEU B 1 10 ? -1.781 15.289 2.727 1 92.88 10 LEU B C 1
ATOM 1062 O O . LEU B 1 10 ? -1.56 14.398 1.9 1 92.88 10 LEU B O 1
ATOM 1066 N N . ALA B 1 11 ? -2.027 15.117 4.023 1 94.5 11 ALA B N 1
ATOM 1067 C CA . ALA B 1 11 ? -2.021 13.758 4.551 1 94.5 11 ALA B CA 1
ATOM 1068 C C . ALA B 1 11 ? -3.051 12.891 3.838 1 94.5 11 ALA B C 1
ATOM 1070 O O . ALA B 1 11 ? -2.75 11.758 3.439 1 94.5 11 ALA B O 1
ATOM 1071 N N . LYS B 1 12 ? -4.289 13.414 3.635 1 94.75 12 LYS B N 1
ATOM 1072 C CA . LYS B 1 12 ? -5.352 12.664 2.965 1 94.75 12 LYS B CA 1
ATOM 1073 C C . LYS B 1 12 ? -4.965 12.336 1.525 1 94.75 12 LYS B C 1
ATOM 1075 O O . LYS B 1 12 ? -5.227 11.227 1.048 1 94.75 12 LYS B O 1
ATOM 1080 N N . THR B 1 13 ? -4.371 13.281 0.832 1 95.25 13 THR B N 1
ATOM 1081 C CA . THR B 1 13 ? -3.939 13.07 -0.546 1 95.25 13 THR B CA 1
ATOM 1082 C C . THR B 1 13 ? -2.869 11.984 -0.618 1 95.25 13 THR B C 1
ATOM 1084 O O . THR B 1 13 ? -2.947 11.078 -1.455 1 95.25 13 THR B O 1
ATOM 1087 N N . ILE B 1 14 ? -1.888 12.023 0.27 1 95.5 14 ILE B N 1
ATOM 1088 C CA . ILE B 1 14 ? -0.801 11.047 0.276 1 95.5 14 ILE B CA 1
ATOM 1089 C C . ILE B 1 14 ? -1.353 9.664 0.61 1 95.5 14 ILE B C 1
ATOM 1091 O O . ILE B 1 14 ? -1.011 8.672 -0.047 1 95.5 14 ILE B O 1
ATOM 1095 N N . GLU B 1 15 ? -2.223 9.625 1.652 1 95.88 15 GLU B N 1
ATOM 1096 C CA . GLU B 1 15 ? -2.844 8.352 2.006 1 95.88 15 GLU B CA 1
ATOM 1097 C C . GLU B 1 15 ? -3.57 7.738 0.811 1 95.88 15 GLU B C 1
ATOM 1099 O O . GLU B 1 15 ? -3.412 6.551 0.523 1 95.88 15 GLU B O 1
ATOM 1104 N N . SER B 1 16 ? -4.336 8.602 0.135 1 97.25 16 SER B N 1
ATOM 1105 C CA . SER B 1 16 ? -5.078 8.133 -1.031 1 97.25 16 SER B CA 1
ATOM 1106 C C . SER B 1 16 ? -4.137 7.617 -2.113 1 97.25 16 SER B C 1
ATOM 1108 O O . SER B 1 16 ? -4.398 6.578 -2.727 1 97.25 16 SER B O 1
ATOM 1110 N N . GLU B 1 17 ? -3.025 8.305 -2.324 1 97 17 GLU B N 1
ATOM 1111 C CA . GLU B 1 17 ? -2.066 7.902 -3.346 1 97 17 GLU B CA 1
ATOM 1112 C C . GLU B 1 17 ? -1.407 6.574 -2.988 1 97 17 GLU B C 1
ATOM 1114 O O . GLU B 1 17 ? -1.219 5.715 -3.852 1 97 17 GLU B O 1
ATOM 1119 N N . VAL B 1 18 ? -1.043 6.352 -1.735 1 96.81 18 VAL B N 1
ATOM 1120 C CA . VAL B 1 18 ? -0.394 5.113 -1.316 1 96.81 18 VAL B CA 1
ATOM 1121 C C . VAL B 1 18 ? -1.379 3.951 -1.42 1 96.81 18 VAL B C 1
ATOM 1123 O O . VAL B 1 18 ? -1.013 2.855 -1.848 1 96.81 18 VAL B O 1
ATOM 1126 N N . ARG B 1 19 ? -2.676 4.18 -1.104 1 97.12 19 ARG B N 1
ATOM 1127 C CA . ARG B 1 19 ? -3.695 3.145 -1.222 1 97.12 19 ARG B CA 1
ATOM 1128 C C . ARG B 1 19 ? -3.947 2.787 -2.682 1 97.12 19 ARG B C 1
ATOM 1130 O O . ARG B 1 19 ? -4.098 1.61 -3.021 1 97.12 19 ARG B O 1
ATOM 1137 N N . ASN B 1 20 ? -4.004 3.85 -3.545 1 97.38 20 ASN B N 1
ATOM 1138 C CA . ASN B 1 20 ? -4.188 3.605 -4.973 1 97.38 20 ASN B CA 1
ATOM 1139 C C . ASN B 1 20 ? -3.025 2.809 -5.559 1 97.38 20 ASN B C 1
ATOM 1141 O O . ASN B 1 20 ? -3.23 1.935 -6.402 1 97.38 20 ASN B O 1
ATOM 1145 N N . TRP B 1 21 ? -1.81 3.17 -5.133 1 96.44 21 TRP B N 1
ATOM 1146 C CA . TRP B 1 21 ? -0.637 2.42 -5.574 1 96.44 21 TRP B CA 1
ATOM 1147 C C . TRP B 1 21 ? -0.764 0.946 -5.203 1 96.44 21 TRP B C 1
ATOM 1149 O O . TRP B 1 21 ? -0.501 0.067 -6.027 1 96.44 21 TRP B O 1
ATOM 1159 N N . THR B 1 22 ? -1.161 0.672 -3.98 1 97.19 22 THR B N 1
ATOM 1160 C CA . THR B 1 22 ? -1.326 -0.698 -3.508 1 97.19 22 THR B CA 1
ATOM 1161 C C . THR B 1 22 ? -2.371 -1.436 -4.34 1 97.19 22 THR B C 1
ATOM 1163 O O . THR B 1 22 ? -2.154 -2.576 -4.75 1 97.19 22 THR B O 1
ATOM 1166 N N . LYS B 1 23 ? -3.504 -0.815 -4.625 1 97.75 23 LYS B N 1
ATOM 1167 C CA . LYS B 1 23 ? -4.543 -1.415 -5.457 1 97.75 23 LYS B CA 1
ATOM 1168 C C . LYS B 1 23 ? -4 -1.769 -6.84 1 97.75 23 LYS B C 1
ATOM 1170 O O . LYS B 1 23 ? -4.25 -2.865 -7.348 1 97.75 23 LYS B O 1
ATOM 1175 N N . ASP B 1 24 ? -3.26 -0.88 -7.418 1 97.62 24 ASP B N 1
ATOM 1176 C CA . ASP B 1 24 ? -2.693 -1.098 -8.742 1 97.62 24 ASP B CA 1
ATOM 1177 C C . ASP B 1 24 ? -1.708 -2.264 -8.734 1 97.62 24 ASP B C 1
ATOM 1179 O O . ASP B 1 24 ? -1.71 -3.09 -9.656 1 97.62 24 ASP B O 1
ATOM 1183 N N . VAL B 1 25 ? -0.868 -2.316 -7.707 1 97.5 25 VAL B N 1
ATOM 1184 C CA . VAL B 1 25 ? 0.123 -3.383 -7.609 1 97.5 25 VAL B CA 1
ATOM 1185 C C . VAL B 1 25 ? -0.581 -4.73 -7.469 1 97.5 25 VAL B C 1
ATOM 1187 O O . VAL B 1 25 ? -0.212 -5.699 -8.133 1 97.5 25 VAL B O 1
ATOM 1190 N N . VAL B 1 26 ? -1.604 -4.801 -6.648 1 96.88 26 VAL B N 1
ATOM 1191 C CA . VAL B 1 26 ? -2.334 -6.047 -6.438 1 96.88 26 VAL B CA 1
ATOM 1192 C C . VAL B 1 26 ? -2.998 -6.484 -7.742 1 96.88 26 VAL B C 1
ATOM 1194 O O . VAL B 1 26 ? -2.953 -7.66 -8.102 1 96.88 26 VAL B O 1
ATOM 1197 N N . ASP B 1 27 ? -3.596 -5.559 -8.492 1 97.31 27 ASP B N 1
ATOM 1198 C CA . ASP B 1 27 ? -4.191 -5.855 -9.797 1 97.31 27 ASP B CA 1
ATOM 1199 C C . ASP B 1 27 ? -3.143 -6.379 -10.773 1 97.31 27 ASP B C 1
ATOM 1201 O O . ASP B 1 27 ? -3.396 -7.332 -11.508 1 97.31 27 ASP B O 1
ATOM 1205 N N . ASP B 1 28 ? -2.014 -5.773 -10.773 1 97.75 28 ASP B N 1
ATOM 1206 C CA . ASP B 1 28 ? -0.938 -6.184 -11.672 1 97.75 28 ASP B CA 1
ATOM 1207 C C . ASP B 1 28 ? -0.438 -7.582 -11.328 1 97.75 28 ASP B C 1
ATOM 1209 O O . ASP B 1 28 ? -0.154 -8.383 -12.219 1 97.75 28 ASP B O 1
ATOM 1213 N N . ILE B 1 29 ? -0.326 -7.855 -10.07 1 96.88 29 ILE B N 1
ATOM 1214 C CA . ILE B 1 29 ? 0.113 -9.172 -9.617 1 96.88 29 ILE B CA 1
ATOM 1215 C C . ILE B 1 29 ? -0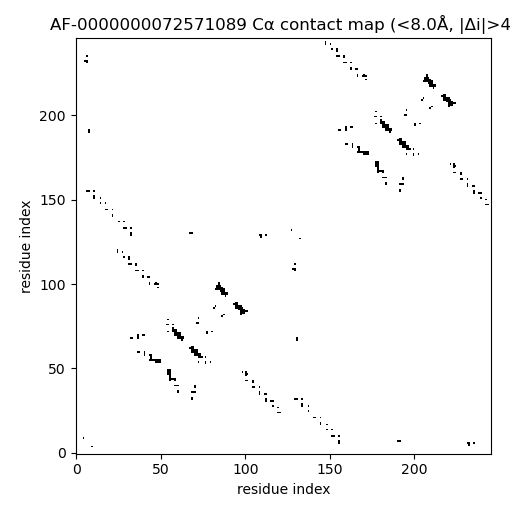.873 -10.234 -10.102 1 96.88 29 ILE B C 1
ATOM 1217 O O . ILE B 1 29 ? -0.468 -11.312 -10.547 1 96.88 29 ILE B O 1
ATOM 1221 N N . ASP B 1 30 ? -2.139 -9.938 -10.07 1 95.38 30 ASP B N 1
ATOM 1222 C CA . ASP B 1 30 ? -3.166 -10.844 -10.57 1 95.38 30 ASP B CA 1
ATOM 1223 C C . ASP B 1 30 ? -3.025 -11.062 -12.078 1 95.38 30 ASP B C 1
ATOM 1225 O O . ASP B 1 30 ? -3.141 -12.188 -12.562 1 95.38 30 ASP B O 1
ATOM 1229 N N . ASP B 1 31 ? -2.771 -10.008 -12.781 1 97.06 31 ASP B N 1
ATOM 1230 C CA . ASP B 1 31 ? -2.598 -10.102 -14.227 1 97.06 31 ASP B CA 1
ATOM 1231 C C . ASP B 1 31 ? -1.346 -10.906 -14.578 1 97.06 31 ASP B C 1
ATOM 1233 O O . ASP B 1 31 ? -1.343 -11.672 -15.547 1 97.06 31 ASP B O 1
ATOM 1237 N N . ILE B 1 32 ? -0.344 -10.719 -13.852 1 97.5 32 ILE B N 1
ATOM 1238 C CA . ILE B 1 32 ? 0.886 -11.477 -14.055 1 97.5 32 ILE B CA 1
ATOM 1239 C C . ILE B 1 32 ? 0.61 -12.969 -13.875 1 97.5 32 ILE B C 1
ATOM 1241 O O . ILE B 1 32 ? 1.027 -13.789 -14.703 1 97.5 32 ILE B O 1
ATOM 1245 N N . LYS B 1 33 ? -0.135 -13.312 -12.836 1 96.25 33 LYS B N 1
ATOM 1246 C CA . LYS B 1 33 ? -0.505 -14.703 -12.602 1 96.25 33 LYS B CA 1
ATOM 1247 C C . LYS B 1 33 ? -1.249 -15.289 -13.797 1 96.25 33 LYS B C 1
ATOM 1249 O O . LYS B 1 33 ? -0.957 -16.406 -14.234 1 96.25 33 LYS B O 1
ATOM 1254 N N . LYS B 1 34 ? -2.193 -14.562 -14.281 1 96.12 34 LYS B N 1
ATOM 1255 C CA . LYS B 1 34 ? -2.99 -14.992 -15.422 1 96.12 34 LYS B CA 1
ATOM 1256 C C . LYS B 1 34 ? -2.107 -15.25 -16.641 1 96.12 34 LYS B C 1
ATOM 1258 O O . LYS B 1 34 ? -2.229 -16.297 -17.297 1 96.12 34 LYS B O 1
ATOM 1263 N N . ASP B 1 35 ? -1.229 -14.344 -16.891 1 97.38 35 ASP B N 1
ATOM 1264 C CA . ASP B 1 35 ? -0.343 -14.445 -18.047 1 97.38 35 ASP B CA 1
ATOM 1265 C C . ASP B 1 35 ? 0.605 -15.633 -17.906 1 97.38 35 ASP B C 1
ATOM 1267 O O . ASP B 1 35 ? 0.799 -16.391 -18.844 1 97.38 35 ASP B O 1
ATOM 1271 N N . ILE B 1 36 ? 1.159 -15.734 -16.734 1 97.31 36 ILE B N 1
ATOM 1272 C CA . ILE B 1 36 ? 2.105 -16.812 -16.469 1 97.31 36 ILE B CA 1
ATOM 1273 C C . ILE B 1 36 ? 1.401 -18.172 -16.609 1 97.31 36 ILE B C 1
ATOM 1275 O O . ILE B 1 36 ? 1.977 -19.125 -17.141 1 97.31 36 ILE B O 1
ATOM 1279 N N . THR B 1 37 ? 0.174 -18.25 -16.172 1 96.12 37 THR B N 1
ATOM 1280 C CA . THR B 1 37 ? -0.607 -19.484 -16.266 1 96.12 37 THR B CA 1
ATOM 1281 C C . THR B 1 37 ? -0.869 -19.844 -17.719 1 96.12 37 THR B C 1
ATOM 1283 O O . THR B 1 37 ? -0.708 -21 -18.109 1 96.12 37 THR B O 1
ATOM 1286 N N . LYS B 1 38 ? -1.196 -18.906 -18.531 1 97.06 38 LYS B N 1
ATOM 1287 C CA . LYS B 1 38 ? -1.418 -19.125 -19.953 1 97.06 38 LYS B CA 1
ATOM 1288 C C . LYS B 1 38 ? -0.147 -19.625 -20.641 1 97.06 38 LYS B C 1
ATOM 1290 O O . LYS B 1 38 ? -0.194 -20.547 -21.453 1 97.06 38 LYS B O 1
ATOM 1295 N N . ASN B 1 39 ? 0.912 -18.969 -20.281 1 97.31 39 ASN B N 1
ATOM 1296 C CA . ASN B 1 39 ? 2.199 -19.406 -20.812 1 97.31 39 ASN B CA 1
ATOM 1297 C C . ASN B 1 39 ? 2.537 -20.828 -20.375 1 97.31 39 ASN B C 1
ATOM 1299 O O . ASN B 1 39 ? 3.086 -21.609 -21.141 1 97.31 39 ASN B O 1
ATOM 1303 N N . GLY B 1 40 ? 2.217 -21.125 -19.125 1 97.56 40 GLY B N 1
ATOM 1304 C CA . GLY B 1 40 ? 2.443 -22.469 -18.625 1 97.56 40 GLY B CA 1
ATOM 1305 C C . GLY B 1 40 ? 1.681 -23.531 -19.391 1 97.56 40 GLY B C 1
ATOM 1306 O O . GLY B 1 40 ? 2.234 -24.578 -19.719 1 97.56 40 GLY B O 1
ATOM 1307 N N . VAL B 1 41 ? 0.445 -23.266 -19.734 1 97.81 41 VAL B N 1
ATOM 1308 C CA . VAL B 1 41 ? -0.364 -24.188 -20.516 1 97.81 41 VAL B CA 1
ATOM 1309 C C . VAL B 1 41 ? 0.298 -24.422 -21.875 1 97.81 41 VAL B C 1
ATOM 1311 O O . VAL B 1 41 ? 0.44 -25.562 -22.312 1 97.81 41 VAL B O 1
ATOM 1314 N N . LYS B 1 42 ? 0.719 -23.359 -22.5 1 98.19 42 LYS B N 1
ATOM 1315 C CA . LYS B 1 42 ? 1.381 -23.453 -23.797 1 98.19 42 LYS B CA 1
ATOM 1316 C C . LYS B 1 42 ? 2.648 -24.297 -23.703 1 98.19 42 LYS B C 1
ATOM 1318 O O . LYS B 1 42 ? 2.873 -25.188 -24.531 1 98.19 42 LYS B O 1
ATOM 1323 N N . GLN B 1 43 ? 3.436 -24.016 -22.719 1 98.06 43 GLN B N 1
ATOM 1324 C CA . GLN B 1 43 ? 4.684 -24.75 -22.531 1 98.06 43 GLN B CA 1
ATOM 1325 C C . GLN B 1 43 ? 4.422 -26.234 -22.281 1 98.06 43 GLN B C 1
ATOM 1327 O O . GLN B 1 43 ? 5.105 -27.094 -22.844 1 98.06 43 GLN B O 1
ATOM 1332 N N . LEU B 1 44 ? 3.436 -26.531 -21.5 1 97.94 44 LEU B N 1
ATOM 1333 C CA . LEU B 1 44 ? 3.115 -27.922 -21.203 1 97.94 44 LEU B CA 1
ATOM 1334 C C . LEU B 1 44 ? 2.598 -28.641 -22.438 1 97.94 44 LEU B C 1
ATOM 1336 O O . LEU B 1 44 ? 2.922 -29.812 -22.656 1 97.94 44 LEU B O 1
ATOM 1340 N N . ARG B 1 45 ? 1.83 -27.953 -23.266 1 97.5 45 ARG B N 1
ATOM 1341 C CA . ARG B 1 45 ? 1.343 -28.562 -24.516 1 97.5 45 ARG B CA 1
ATOM 1342 C C . ARG B 1 45 ? 2.494 -28.859 -25.469 1 97.5 45 ARG B C 1
ATOM 1344 O O . ARG B 1 45 ? 2.463 -29.859 -26.188 1 97.5 45 ARG B O 1
ATOM 1351 N N . GLU B 1 46 ? 3.51 -28.141 -25.375 1 97.5 46 GLU B N 1
ATOM 1352 C CA . GLU B 1 46 ? 4.645 -28.281 -26.281 1 97.5 46 GLU B CA 1
ATOM 1353 C C . GLU B 1 46 ? 5.621 -29.344 -25.781 1 97.5 46 GLU B C 1
ATOM 1355 O O . GLU B 1 46 ? 6.168 -30.109 -26.562 1 97.5 46 GLU B O 1
ATOM 1360 N N . SER B 1 47 ? 5.785 -29.391 -24.469 1 96.44 47 SER B N 1
ATOM 1361 C CA . SER B 1 47 ? 6.871 -30.203 -23.922 1 96.44 47 SER B CA 1
ATOM 1362 C C . SER B 1 47 ? 6.359 -31.547 -23.406 1 96.44 47 SER B C 1
ATOM 1364 O O . SER B 1 47 ? 7.148 -32.438 -23.062 1 96.44 47 SER B O 1
ATOM 1366 N N . SER B 1 48 ? 5.074 -31.719 -23.359 1 96.94 48 SER B N 1
ATOM 1367 C CA . SER B 1 48 ? 4.52 -32.969 -22.828 1 96.94 48 SER B CA 1
ATOM 1368 C C . SER B 1 48 ? 4.656 -34.094 -23.844 1 96.94 48 SER B C 1
ATOM 1370 O O . SER B 1 48 ? 4.723 -33.875 -25.047 1 96.94 48 SER B O 1
ATOM 1372 N N . PRO B 1 49 ? 4.73 -35.312 -23.219 1 95.88 49 PRO B N 1
ATOM 1373 C CA . PRO B 1 49 ? 4.75 -36.5 -24.094 1 95.88 49 PRO B CA 1
ATOM 1374 C C . PRO B 1 49 ? 3.604 -36.5 -25.094 1 95.88 49 PRO B C 1
ATOM 1376 O O . PRO B 1 49 ? 2.48 -36.125 -24.766 1 95.88 49 PRO B O 1
ATOM 1379 N N . LYS B 1 50 ? 3.91 -36.875 -26.469 1 93.19 50 LYS B N 1
ATOM 1380 C CA . LYS B 1 50 ? 2.91 -36.812 -27.531 1 93.19 50 LYS B CA 1
ATOM 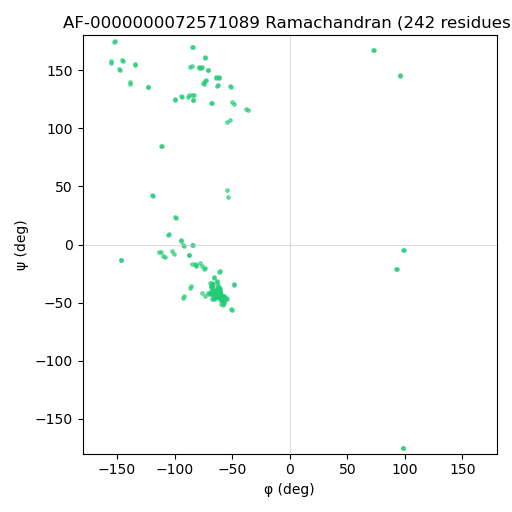1381 C C . LYS B 1 50 ? 2.672 -38.188 -28.141 1 93.19 50 LYS B C 1
ATOM 1383 O O . LYS B 1 50 ? 2.395 -38.312 -29.328 1 93.19 50 LYS B O 1
ATOM 1388 N N . ARG B 1 51 ? 2.59 -39.188 -27.406 1 88.31 51 ARG B N 1
ATOM 1389 C CA . ARG B 1 51 ? 2.367 -40.5 -27.984 1 88.31 51 ARG B CA 1
ATOM 1390 C C . ARG B 1 51 ? 1.178 -40.5 -28.938 1 88.31 51 ARG B C 1
ATOM 1392 O O . ARG B 1 51 ? 1.33 -40.75 -30.141 1 88.31 51 ARG B O 1
ATOM 1399 N N . THR B 1 52 ? -0.033 -40.094 -28.594 1 87.62 52 THR B N 1
ATOM 1400 C CA . THR B 1 52 ? -1.219 -39.906 -29.422 1 87.62 52 THR B CA 1
ATOM 1401 C C . THR B 1 52 ? -1.553 -38.438 -29.562 1 87.62 52 THR B C 1
ATOM 1403 O O . THR B 1 52 ? -2.418 -38.062 -30.359 1 87.62 52 THR B O 1
ATOM 1406 N N . GLY B 1 53 ? -0.944 -37.594 -28.844 1 90.5 53 GLY B N 1
ATOM 1407 C CA . GLY B 1 53 ? -1.11 -36.156 -28.906 1 90.5 53 GLY B CA 1
ATOM 1408 C C . GLY B 1 53 ? -2.158 -35.625 -27.938 1 90.5 53 GLY B C 1
ATOM 1409 O O . GLY B 1 53 ? -2.125 -34.469 -27.562 1 90.5 53 GLY B O 1
ATOM 1410 N N . ASP B 1 54 ? -3.074 -36.5 -27.484 1 94.25 54 ASP B N 1
ATOM 1411 C CA . ASP B 1 54 ? -4.191 -36.062 -26.656 1 94.25 54 ASP B CA 1
ATOM 1412 C C . ASP B 1 54 ? -3.697 -35.531 -25.328 1 94.25 54 ASP B C 1
ATOM 1414 O O . ASP B 1 54 ? -4.188 -34.5 -24.844 1 94.25 54 ASP B O 1
ATOM 1418 N N . TYR B 1 55 ? -2.781 -36.219 -24.766 1 96.31 55 TYR B N 1
ATOM 1419 C CA . TYR B 1 55 ? -2.254 -35.812 -23.469 1 96.31 55 TYR B CA 1
ATOM 1420 C C . TYR B 1 55 ? -1.673 -34.406 -23.547 1 96.31 55 TYR B C 1
ATOM 1422 O O . TYR B 1 55 ? -2.014 -33.531 -22.734 1 96.31 55 TYR B O 1
ATOM 1430 N N . ALA B 1 56 ? -0.853 -34.094 -24.547 1 97 56 ALA B N 1
ATOM 1431 C CA . ALA B 1 56 ? -0.195 -32.812 -24.703 1 97 56 ALA B CA 1
ATOM 1432 C C . ALA B 1 56 ? -1.212 -31.703 -24.984 1 97 56 ALA B C 1
ATOM 1434 O O . ALA B 1 56 ? -1.062 -30.578 -24.516 1 97 56 ALA B O 1
ATOM 1435 N N . LYS B 1 57 ? -2.264 -32.062 -25.688 1 96.5 57 LYS B N 1
ATOM 1436 C CA . LYS B 1 57 ? -3.248 -31.078 -26.125 1 96.5 57 LYS B CA 1
ATOM 1437 C C . LYS B 1 57 ? -4.242 -30.75 -25.016 1 96.5 57 LYS B C 1
ATOM 1439 O O . LYS B 1 57 ? -4.875 -29.703 -25.031 1 96.5 57 LYS B O 1
ATOM 1444 N N . ASN B 1 58 ? -4.332 -31.609 -23.969 1 97 58 ASN B N 1
ATOM 1445 C CA . ASN B 1 58 ? -5.441 -31.516 -23.031 1 97 58 ASN B CA 1
ATOM 1446 C C . ASN B 1 58 ? -5.094 -30.625 -21.844 1 97 58 ASN B C 1
ATOM 1448 O O . ASN B 1 58 ? -5.922 -30.422 -20.953 1 97 58 ASN B O 1
ATOM 1452 N N . TRP B 1 59 ? -3.891 -30.109 -21.828 1 97.5 59 TRP B N 1
ATOM 1453 C CA . TRP B 1 59 ? -3.566 -29.141 -20.812 1 97.5 59 TRP B CA 1
ATOM 1454 C C . TRP B 1 59 ? -4.453 -27.891 -20.938 1 97.5 59 TRP B C 1
ATOM 1456 O O . TRP B 1 59 ? -4.711 -27.422 -22.047 1 97.5 59 TRP B O 1
ATOM 1466 N N . THR B 1 60 ? -4.953 -27.375 -19.812 1 96.62 60 THR B N 1
ATOM 1467 C CA . THR B 1 60 ? -5.754 -26.156 -19.766 1 96.62 60 THR B CA 1
ATOM 1468 C C . THR B 1 60 ? -5.609 -25.469 -18.406 1 96.62 60 THR B C 1
ATOM 1470 O O . THR B 1 60 ? -4.781 -25.859 -17.594 1 96.62 60 THR B O 1
ATOM 1473 N N . SER B 1 61 ? -6.234 -24.266 -18.344 1 95.81 61 SER B N 1
ATOM 1474 C CA . SER B 1 61 ? -6.188 -23.531 -17.078 1 95.81 61 SER B CA 1
ATOM 1475 C C . SER B 1 61 ? -7.559 -22.984 -16.703 1 95.81 61 SER B C 1
ATOM 1477 O O . SER B 1 61 ? -8.438 -22.859 -17.562 1 95.81 61 SER B O 1
ATOM 1479 N N . GLN B 1 62 ? -7.754 -22.766 -15.391 1 94.38 62 GLN B N 1
ATOM 1480 C CA . GLN B 1 62 ? -8.969 -22.125 -14.906 1 94.38 62 GLN B CA 1
ATOM 1481 C C . GLN B 1 62 ? -8.695 -21.297 -13.656 1 94.38 62 GLN B C 1
ATOM 1483 O O . GLN B 1 62 ? -7.777 -21.594 -12.891 1 94.38 62 GLN B O 1
ATOM 1488 N N . LYS B 1 63 ? -9.492 -20.281 -13.562 1 93.56 63 LYS B N 1
ATOM 1489 C CA . LYS B 1 63 ? -9.5 -19.516 -12.32 1 93.56 63 LYS B CA 1
ATOM 1490 C C . LYS B 1 63 ? -10.492 -20.109 -11.312 1 93.56 63 LYS B C 1
ATOM 1492 O O . LYS B 1 63 ? -11.672 -20.281 -11.625 1 93.56 63 LYS B O 1
ATOM 1497 N N . LEU B 1 64 ? -10.047 -20.359 -10.125 1 93.81 64 LEU B N 1
ATOM 1498 C CA . LEU B 1 64 ? -10.891 -20.906 -9.07 1 93.81 64 LEU B CA 1
ATOM 1499 C C . LEU B 1 64 ? -11.648 -19.797 -8.352 1 93.81 64 LEU B C 1
ATOM 1501 O O . LEU B 1 64 ? -11.352 -18.609 -8.539 1 93.81 64 LEU B O 1
ATOM 1505 N N . LYS B 1 65 ? -12.625 -20.188 -7.48 1 94.5 65 LYS B N 1
ATOM 1506 C CA . LYS B 1 65 ? -13.469 -19.25 -6.758 1 94.5 65 LYS B CA 1
ATOM 1507 C C . LYS B 1 65 ? -12.641 -18.375 -5.82 1 94.5 65 LYS B C 1
ATOM 1509 O O . LYS B 1 65 ? -12.945 -17.188 -5.625 1 94.5 65 LYS B O 1
ATOM 1514 N N . ASN B 1 66 ? -11.609 -18.938 -5.344 1 90.81 66 ASN B N 1
ATOM 1515 C CA . ASN B 1 66 ? -10.781 -18.219 -4.391 1 90.81 66 ASN B CA 1
ATOM 1516 C C . ASN B 1 66 ? -9.766 -17.328 -5.098 1 90.81 66 ASN B C 1
ATOM 1518 O O . ASN B 1 66 ? -8.906 -16.719 -4.453 1 90.81 66 ASN B O 1
ATOM 1522 N N . GLY B 1 67 ? -9.781 -17.344 -6.402 1 89.88 67 GLY B N 1
ATOM 1523 C CA . GLY B 1 67 ? -8.922 -16.469 -7.176 1 89.88 67 GLY B CA 1
ATOM 1524 C C . GLY B 1 67 ? -7.664 -17.156 -7.676 1 89.88 67 GLY B C 1
ATOM 1525 O O . GLY B 1 67 ? -6.906 -16.594 -8.461 1 89.88 67 GLY B O 1
ATOM 1526 N N . ASP B 1 68 ? -7.457 -18.359 -7.297 1 90.5 68 ASP B N 1
ATOM 1527 C CA . ASP B 1 68 ? -6.273 -19.094 -7.723 1 90.5 68 ASP B CA 1
ATOM 1528 C C . ASP B 1 68 ? -6.383 -19.5 -9.188 1 90.5 68 ASP B C 1
ATOM 1530 O O . ASP B 1 68 ? -7.477 -19.812 -9.68 1 90.5 68 ASP B O 1
ATOM 1534 N N . GLN B 1 69 ? -5.223 -19.406 -9.844 1 93.31 69 GLN B N 1
ATOM 1535 C CA . GLN B 1 69 ? -5.125 -19.922 -11.203 1 93.31 69 GLN B CA 1
ATOM 1536 C C . GLN B 1 69 ? -4.477 -21.312 -11.211 1 93.31 69 GLN B C 1
ATOM 1538 O O . GLN B 1 69 ? -3.365 -21.484 -10.703 1 93.31 69 GLN B O 1
ATOM 1543 N N . VAL B 1 70 ? -5.219 -22.219 -11.812 1 93.31 70 VAL B N 1
ATOM 1544 C CA . VAL B 1 70 ? -4.676 -23.578 -11.789 1 93.31 70 VAL B CA 1
ATOM 1545 C C . VAL B 1 70 ? -4.539 -24.109 -13.211 1 93.31 70 VAL B C 1
ATOM 1547 O O . VAL B 1 70 ? -5.395 -23.844 -14.062 1 93.31 70 VAL B O 1
ATOM 1550 N N . ILE B 1 71 ? -3.404 -24.734 -13.461 1 96.06 71 ILE B N 1
ATOM 1551 C CA . ILE B 1 71 ? -3.189 -25.5 -14.68 1 96.06 71 ILE B CA 1
ATOM 1552 C C . ILE B 1 71 ? -3.514 -26.969 -14.43 1 96.06 71 ILE B C 1
ATOM 1554 O O . ILE B 1 71 ? -3.047 -27.562 -13.445 1 96.06 71 ILE B O 1
ATOM 1558 N N . TYR B 1 72 ? -4.406 -27.516 -15.344 1 95.12 72 TYR B N 1
ATOM 1559 C CA . TYR B 1 72 ? -4.785 -28.906 -15.125 1 95.12 72 TYR B CA 1
ATOM 1560 C C . TYR B 1 72 ? -5 -29.625 -16.453 1 95.12 72 TYR B C 1
ATOM 1562 O O . TYR B 1 72 ? -5.039 -29 -17.516 1 95.12 72 TYR B O 1
ATOM 1570 N N . GLN B 1 73 ? -4.883 -31.031 -16.312 1 95.5 73 GLN B N 1
ATOM 1571 C CA . GLN B 1 73 ? -5.176 -31.906 -17.438 1 95.5 73 GLN B CA 1
ATOM 1572 C C . GLN B 1 73 ? -6.672 -32.188 -17.531 1 95.5 73 GLN B C 1
ATOM 1574 O O . GLN B 1 73 ? -7.281 -32.656 -16.562 1 95.5 73 GLN B O 1
ATOM 1579 N N . LYS B 1 74 ? -7.27 -31.891 -18.734 1 94.06 74 LYS B N 1
ATOM 1580 C CA . LYS B 1 74 ? -8.672 -32.219 -18.953 1 94.06 74 LYS B CA 1
ATOM 1581 C C . LYS B 1 74 ? -8.852 -33.75 -19.141 1 94.06 74 LYS B C 1
ATOM 1583 O O . LYS B 1 74 ? -7.895 -34.438 -19.469 1 94.06 74 LYS B O 1
ATOM 1588 N N . ALA B 1 75 ? -10.156 -34.156 -18.922 1 92.19 75 ALA B N 1
ATOM 1589 C CA . ALA B 1 75 ? -10.516 -35.531 -19.234 1 92.19 75 ALA B CA 1
ATOM 1590 C C . ALA B 1 75 ? -10.312 -35.844 -20.719 1 92.19 75 ALA B C 1
ATOM 1592 O O . ALA B 1 75 ? -10.477 -34.969 -21.562 1 92.19 75 ALA B O 1
ATOM 1593 N N . PRO B 1 76 ? -9.859 -37.125 -20.891 1 93.06 76 PRO B N 1
ATOM 1594 C CA . PRO B 1 76 ? -9.727 -38.312 -20.047 1 93.06 76 PRO B CA 1
ATOM 1595 C C . PRO B 1 76 ? -8.281 -38.594 -19.641 1 93.06 76 PRO B C 1
ATOM 1597 O O . PRO B 1 76 ? -7.98 -39.656 -19.094 1 93.06 76 PRO B O 1
ATOM 1600 N N . THR B 1 77 ? -7.402 -37.656 -19.953 1 93.06 77 THR B N 1
ATOM 1601 C CA . THR B 1 77 ? -5.988 -38 -19.859 1 93.06 77 THR B CA 1
ATOM 1602 C C . THR B 1 77 ? -5.41 -37.594 -18.516 1 93.06 77 THR B C 1
ATOM 1604 O O . THR B 1 77 ? -4.211 -37.719 -18.266 1 93.06 77 THR B O 1
ATOM 1607 N N . TYR B 1 78 ? -6.234 -37.062 -17.562 1 92.44 78 TYR B N 1
ATOM 1608 C CA . TYR B 1 78 ? -5.742 -36.531 -16.297 1 92.44 78 TYR B CA 1
ATOM 1609 C C . TYR B 1 78 ? -5.043 -37.594 -15.484 1 92.44 78 TYR B C 1
ATOM 1611 O O . TYR B 1 78 ? -4.113 -37.312 -14.734 1 92.44 78 TYR B O 1
ATOM 1619 N N . ARG B 1 79 ? -5.375 -38.875 -15.742 1 91.62 79 ARG B N 1
ATOM 1620 C CA . ARG B 1 79 ? -4.816 -40 -14.953 1 91.62 79 ARG B CA 1
ATOM 1621 C C . ARG B 1 79 ? -3.383 -40.281 -15.367 1 91.62 79 ARG B C 1
ATOM 1623 O O . ARG B 1 79 ? -2.643 -40.938 -14.641 1 91.62 79 ARG B O 1
ATOM 1630 N N . LEU B 1 80 ? -3.027 -39.781 -16.578 1 93.5 80 LEU B N 1
ATOM 1631 C CA . LEU B 1 80 ? 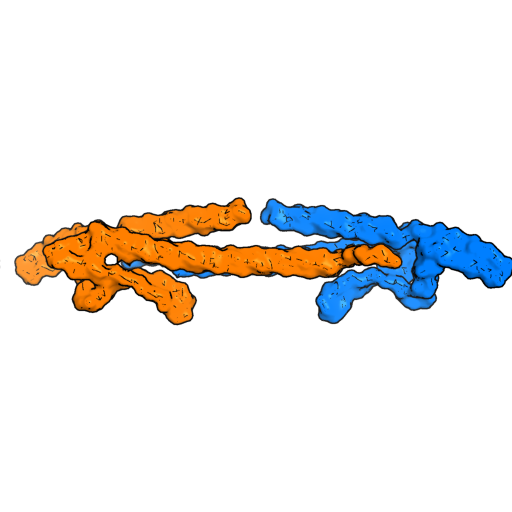-1.716 -40.094 -17.125 1 93.5 80 LEU B CA 1
ATOM 1632 C C . LEU B 1 80 ? -0.641 -39.188 -16.531 1 93.5 80 LEU B C 1
ATOM 1634 O O . LEU B 1 80 ? 0.546 -39.5 -16.562 1 93.5 80 LEU B O 1
ATOM 1638 N N . THR B 1 81 ? -1.058 -38.062 -15.953 1 92.38 81 THR B N 1
ATOM 1639 C CA . THR B 1 81 ? -0.114 -37.062 -15.516 1 92.38 81 THR B CA 1
ATOM 1640 C C . THR B 1 81 ? 0.883 -37.625 -14.516 1 92.38 81 THR B C 1
ATOM 1642 O O . THR B 1 81 ? 2.096 -37.531 -14.727 1 92.38 81 THR B O 1
ATOM 1645 N N . HIS B 1 82 ? 0.32 -38.25 -13.492 1 92.44 82 HIS B N 1
ATOM 1646 C CA . HIS B 1 82 ? 1.19 -38.812 -12.469 1 92.44 82 HIS B CA 1
ATOM 1647 C C . HIS B 1 82 ? 2.031 -39.938 -13.016 1 92.44 82 HIS B C 1
ATOM 1649 O O . HIS B 1 82 ? 3.229 -40.031 -12.742 1 92.44 82 HIS B O 1
ATOM 1655 N N . LEU B 1 83 ? 1.521 -40.844 -13.836 1 93.19 83 LEU B N 1
ATOM 1656 C CA . LEU B 1 83 ? 2.201 -42.031 -14.383 1 93.19 83 LEU B CA 1
ATOM 1657 C C . LEU B 1 83 ? 3.359 -41.594 -15.281 1 93.19 83 LEU B C 1
ATOM 1659 O O . LEU B 1 83 ? 4.449 -42.188 -15.195 1 93.19 83 LEU B O 1
ATOM 1663 N N . LEU B 1 84 ? 3.047 -40.562 -16.047 1 94.62 84 LEU B N 1
ATOM 1664 C CA . LEU B 1 84 ? 4.07 -40.125 -16.984 1 94.62 84 LEU B CA 1
ATOM 1665 C C . LEU B 1 84 ? 5.191 -39.406 -16.266 1 94.62 84 LEU B C 1
ATOM 1667 O O . LEU B 1 84 ? 6.371 -39.625 -16.531 1 94.62 84 LEU B O 1
ATOM 1671 N N . GLU B 1 85 ? 4.801 -38.531 -15.344 1 95.12 85 GLU B N 1
ATOM 1672 C CA . GLU B 1 85 ? 5.785 -37.719 -14.648 1 95.12 85 GLU B CA 1
ATOM 1673 C C . GLU B 1 85 ? 6.668 -38.562 -13.734 1 95.12 85 GLU B C 1
ATOM 1675 O O . GLU B 1 85 ? 7.867 -38.312 -13.609 1 95.12 85 GLU B O 1
ATOM 1680 N N . ASN B 1 86 ? 6.148 -39.594 -13.125 1 95 86 ASN B N 1
ATOM 1681 C CA . ASN B 1 86 ? 6.871 -40.312 -12.086 1 95 86 ASN B CA 1
ATOM 1682 C C . ASN B 1 86 ? 7.258 -41.719 -12.539 1 95 86 ASN B C 1
ATOM 1684 O O . ASN B 1 86 ? 8.07 -42.406 -11.898 1 95 86 ASN B O 1
ATOM 1688 N N . GLY B 1 87 ? 6.824 -42.125 -13.648 1 95.25 87 GLY B N 1
ATOM 1689 C CA . GLY B 1 87 ? 6.957 -43.531 -14.016 1 95.25 87 GLY B CA 1
ATOM 1690 C C . GLY B 1 87 ? 6.004 -44.438 -13.258 1 95.25 87 GLY B C 1
ATOM 1691 O O . GLY B 1 87 ? 5.234 -43.969 -12.414 1 95.25 87 GLY B O 1
ATOM 1692 N N . HIS B 1 88 ? 5.91 -45.688 -13.766 1 94.94 88 HIS B N 1
ATOM 1693 C CA . HIS B 1 88 ? 4.957 -46.562 -13.125 1 94.94 88 HIS B CA 1
ATOM 1694 C C . HIS B 1 88 ? 5.352 -48.031 -13.344 1 94.94 88 HIS B C 1
ATOM 1696 O O . HIS B 1 88 ? 6.141 -48.344 -14.234 1 94.94 88 HIS B O 1
ATOM 1702 N N . ALA B 1 89 ? 4.891 -48.938 -12.445 1 94.56 89 ALA B N 1
ATOM 1703 C CA . ALA B 1 89 ? 5.121 -50.375 -12.555 1 94.56 89 ALA B CA 1
ATOM 1704 C C . ALA B 1 89 ? 4.25 -51 -13.648 1 94.56 89 ALA B C 1
ATOM 1706 O O . ALA B 1 89 ? 3.084 -50.625 -13.805 1 94.56 89 ALA B O 1
ATOM 1707 N N . LYS B 1 90 ? 4.945 -51.938 -14.422 1 93.12 90 LYS B N 1
ATOM 1708 C CA . LYS B 1 90 ? 4.195 -52.688 -15.438 1 93.12 90 LYS B CA 1
ATOM 1709 C C . LYS B 1 90 ? 3.52 -53.906 -14.844 1 93.12 90 LYS B C 1
ATOM 1711 O O . LYS B 1 90 ? 3.971 -54.438 -13.828 1 93.12 90 LYS B O 1
ATOM 1716 N N . ARG B 1 91 ? 2.449 -54.281 -15.508 1 91.06 91 ARG B N 1
ATOM 1717 C CA . ARG B 1 91 ? 1.683 -55.438 -15.023 1 91.06 91 ARG B CA 1
ATOM 1718 C C . ARG B 1 91 ? 2.523 -56.719 -15.039 1 91.06 91 ARG B C 1
ATOM 1720 O O . ARG B 1 91 ? 2.445 -57.531 -14.125 1 91.06 91 ARG B O 1
ATOM 1727 N N . ASN B 1 92 ? 3.443 -56.938 -16.062 1 92.25 92 ASN B N 1
ATOM 1728 C CA . ASN B 1 92 ? 4.223 -58.156 -16.234 1 92.25 92 ASN B CA 1
ATOM 1729 C C . ASN B 1 92 ? 5.641 -58 -15.688 1 92.25 92 ASN B C 1
ATOM 1731 O O . ASN B 1 92 ? 6.586 -58.594 -16.219 1 92.25 92 ASN B O 1
ATOM 1735 N N . GLY B 1 93 ? 5.848 -57.125 -14.805 1 92.19 93 GLY B N 1
ATOM 1736 C CA . GLY B 1 93 ? 7.164 -56.938 -14.211 1 92.19 93 GLY B CA 1
ATOM 1737 C C . GLY B 1 93 ? 7.965 -55.844 -14.875 1 92.19 93 GLY B C 1
ATOM 1738 O O . GLY B 1 93 ? 7.785 -55.562 -16.062 1 92.19 93 GLY B O 1
ATOM 1739 N N . GLY B 1 94 ? 8.719 -55.125 -14.242 1 94.62 94 GLY B N 1
ATOM 1740 C CA . GLY B 1 94 ? 9.539 -54 -14.703 1 94.62 94 GLY B CA 1
ATOM 1741 C C . GLY B 1 94 ? 8.906 -52.656 -14.445 1 94.62 94 GLY B C 1
ATOM 1742 O O . GLY B 1 94 ? 7.883 -52.562 -13.766 1 94.62 94 GLY B O 1
ATOM 1743 N N . ARG B 1 95 ? 9.57 -51.656 -14.93 1 95.19 95 ARG B N 1
ATOM 1744 C CA . ARG B 1 95 ? 9.086 -50.312 -14.719 1 95.19 95 ARG B CA 1
ATOM 1745 C C . ARG B 1 95 ? 9.234 -49.469 -15.977 1 95.19 95 ARG B C 1
ATOM 1747 O O . ARG B 1 95 ? 10.18 -49.656 -16.75 1 95.19 95 ARG B O 1
ATOM 1754 N N . VAL B 1 96 ? 8.25 -48.719 -16.25 1 95 96 VAL B N 1
ATOM 1755 C CA . VAL B 1 96 ? 8.375 -47.688 -17.266 1 95 96 VAL B CA 1
ATOM 1756 C C . VAL B 1 96 ? 9.023 -46.438 -16.641 1 95 96 VAL B C 1
ATOM 1758 O O . VAL B 1 96 ? 8.625 -46 -15.562 1 95 96 VAL B O 1
ATOM 1761 N N . SER B 1 97 ? 10.055 -45.938 -17.281 1 95.31 97 SER B N 1
ATOM 1762 C CA . SER B 1 97 ? 10.797 -44.812 -16.75 1 95.31 97 SER B CA 1
ATOM 1763 C C . SER B 1 97 ? 9.992 -43.531 -16.844 1 95.31 97 SER B C 1
ATOM 1765 O O . SER B 1 97 ? 9.211 -43.344 -17.781 1 95.31 97 SER B O 1
ATOM 1767 N N . PRO B 1 98 ? 10.234 -42.562 -15.859 1 96.56 98 PRO B N 1
ATOM 1768 C CA . PRO B 1 98 ? 9.562 -41.25 -15.906 1 96.56 98 PRO B CA 1
ATOM 1769 C C . PRO B 1 98 ? 9.953 -40.438 -17.125 1 96.56 98 PRO B C 1
ATOM 1771 O O . PRO B 1 98 ? 11.078 -40.531 -17.609 1 96.56 98 PRO B O 1
ATOM 1774 N N . LYS B 1 99 ? 8.961 -39.719 -17.625 1 96.44 99 LYS B N 1
ATOM 1775 C CA . LYS B 1 99 ? 9.195 -38.656 -18.578 1 96.44 99 LYS B CA 1
ATOM 1776 C C . LYS B 1 99 ? 8.875 -37.281 -17.953 1 96.44 99 LYS B C 1
ATOM 1778 O O . LYS B 1 99 ? 7.801 -36.719 -18.188 1 96.44 99 LYS B O 1
ATOM 1783 N N . VAL B 1 100 ? 9.844 -36.75 -17.266 1 96.81 100 VAL B N 1
ATOM 1784 C CA . VAL B 1 100 ? 9.656 -35.531 -16.5 1 96.81 100 VAL B CA 1
ATOM 1785 C C . VAL B 1 100 ? 9.43 -34.344 -17.453 1 96.81 100 VAL B C 1
ATOM 1787 O O . VAL B 1 100 ? 10.234 -34.125 -18.359 1 96.81 100 VAL B O 1
ATOM 1790 N N . HIS B 1 101 ? 8.242 -33.656 -17.297 1 96.62 101 HIS B N 1
ATOM 1791 C CA . HIS B 1 101 ? 7.918 -32.562 -18.188 1 96.62 101 HIS B CA 1
ATOM 1792 C C . HIS B 1 101 ? 7.125 -31.469 -17.469 1 96.62 101 HIS B C 1
ATOM 1794 O O . HIS B 1 101 ? 6.973 -30.359 -17.984 1 96.62 101 HIS B O 1
ATOM 1800 N N . ILE B 1 102 ? 6.609 -31.703 -16.312 1 95.75 102 ILE B N 1
ATOM 1801 C CA . ILE B 1 102 ? 5.809 -30.734 -15.57 1 95.75 102 ILE B CA 1
ATOM 1802 C C . ILE B 1 102 ? 6.707 -29.922 -14.633 1 95.75 102 ILE B C 1
ATOM 1804 O O . ILE B 1 102 ? 6.656 -28.688 -14.633 1 95.75 102 ILE B O 1
ATOM 1808 N N . ALA B 1 103 ? 7.605 -30.609 -13.945 1 94.44 103 ALA B N 1
ATOM 1809 C CA . ALA B 1 103 ? 8.453 -29.984 -12.938 1 94.44 103 ALA B CA 1
ATOM 1810 C C . ALA B 1 103 ? 9.289 -28.859 -13.539 1 94.44 103 ALA B C 1
ATOM 1812 O O . ALA B 1 103 ? 9.328 -27.75 -12.992 1 94.44 103 ALA B O 1
ATOM 1813 N N . PRO B 1 104 ? 9.93 -29.078 -14.633 1 95.75 104 PRO B N 1
ATOM 1814 C CA . PRO B 1 104 ? 10.727 -27.984 -15.203 1 95.75 104 PRO B CA 1
ATOM 1815 C C . PRO B 1 104 ? 9.875 -26.781 -15.602 1 95.75 104 PRO B C 1
ATOM 1817 O O . PRO B 1 104 ? 10.328 -25.641 -15.484 1 95.75 104 PRO B O 1
ATOM 1820 N N . VAL B 1 105 ? 8.672 -27.016 -16.078 1 96.19 105 VAL B N 1
ATOM 1821 C CA . VAL B 1 105 ? 7.781 -25.922 -16.453 1 96.19 105 VAL B CA 1
ATOM 1822 C C . VAL B 1 105 ? 7.367 -25.156 -15.203 1 96.19 105 VAL B C 1
ATOM 1824 O O . VAL B 1 105 ? 7.379 -23.922 -15.195 1 96.19 105 VAL B O 1
ATOM 1827 N N . GLU B 1 106 ? 6.984 -25.875 -14.18 1 93.94 106 GLU B N 1
ATOM 1828 C CA . GLU B 1 106 ? 6.613 -25.219 -12.922 1 93.94 106 GLU B CA 1
ATOM 1829 C C . GLU B 1 106 ? 7.738 -24.328 -12.398 1 93.94 106 GLU B C 1
ATOM 1831 O O . GLU B 1 106 ? 7.496 -23.203 -11.969 1 93.94 106 GLU B O 1
ATOM 1836 N N . GLU B 1 107 ? 8.93 -24.859 -12.414 1 94 107 GLU B N 1
ATOM 1837 C CA . GLU B 1 107 ? 10.078 -24.078 -11.945 1 94 107 GLU B CA 1
ATOM 1838 C C . GLU B 1 107 ? 10.266 -22.812 -12.773 1 94 107 GLU B C 1
ATOM 1840 O O . GLU B 1 107 ? 10.531 -21.734 -12.227 1 94 107 GLU B O 1
ATOM 1845 N N . GLU B 1 108 ? 10.148 -22.984 -14.039 1 96.31 108 GLU B N 1
ATOM 1846 C CA . GLU B 1 108 ? 10.273 -21.828 -14.93 1 96.31 108 GLU B CA 1
ATOM 1847 C C . GLU B 1 108 ? 9.18 -20.797 -14.648 1 96.31 108 GLU B C 1
ATOM 1849 O O . GLU B 1 108 ? 9.438 -19.594 -14.641 1 96.31 108 GLU B O 1
ATOM 1854 N N . LEU B 1 109 ? 7.969 -21.281 -14.43 1 96.56 109 LEU B N 1
ATOM 1855 C CA . LEU B 1 109 ? 6.848 -20.375 -14.172 1 96.56 109 LEU B CA 1
ATOM 1856 C C . LEU B 1 109 ? 7.062 -19.594 -12.883 1 96.56 109 LEU B C 1
ATOM 1858 O O . LEU B 1 109 ? 6.805 -18.391 -12.828 1 96.56 109 LEU B O 1
ATOM 1862 N N . VAL B 1 110 ? 7.496 -20.234 -11.883 1 95 110 VAL B N 1
ATOM 1863 C CA . VAL B 1 110 ? 7.734 -19.578 -10.594 1 95 110 VAL B CA 1
ATOM 1864 C C . VAL B 1 110 ? 8.82 -18.516 -10.75 1 95 110 VAL B C 1
ATOM 1866 O O . VAL B 1 110 ? 8.672 -17.391 -10.266 1 95 110 VAL B O 1
ATOM 1869 N N . SER B 1 111 ? 9.891 -18.891 -11.445 1 95.56 111 SER B N 1
ATOM 1870 C CA . SER B 1 111 ? 10.984 -17.938 -11.672 1 95.56 111 SER B CA 1
ATOM 1871 C C . SER B 1 111 ? 10.5 -16.719 -12.453 1 95.56 111 SER B C 1
ATOM 1873 O O . SER B 1 111 ? 10.836 -15.586 -12.109 1 95.56 111 SER B O 1
ATOM 1875 N N . ASN B 1 112 ? 9.75 -17.016 -13.484 1 96.88 112 ASN B N 1
ATOM 1876 C CA . ASN B 1 112 ? 9.188 -15.938 -14.289 1 96.88 112 ASN B CA 1
ATOM 1877 C C . ASN B 1 112 ? 8.281 -15.039 -13.461 1 96.88 112 ASN B C 1
ATOM 1879 O O . ASN B 1 112 ? 8.367 -13.812 -13.555 1 96.88 112 ASN B O 1
ATOM 1883 N N . TYR B 1 113 ? 7.445 -15.695 -12.68 1 97.44 113 TYR B N 1
ATOM 1884 C CA . TYR B 1 113 ? 6.543 -14.945 -11.812 1 97.44 113 TYR B CA 1
ATOM 1885 C C . TYR B 1 113 ? 7.32 -14.023 -10.891 1 97.44 113 TYR B C 1
ATOM 1887 O O . TYR B 1 113 ? 7.02 -12.828 -10.797 1 97.44 113 TYR B O 1
ATOM 1895 N N . ILE B 1 114 ? 8.328 -14.523 -10.234 1 96.38 114 ILE B N 1
ATOM 1896 C CA . ILE B 1 114 ? 9.117 -13.758 -9.281 1 96.38 114 ILE B CA 1
ATOM 1897 C C . ILE B 1 114 ? 9.781 -12.578 -9.992 1 96.38 114 ILE B C 1
ATOM 1899 O O . ILE B 1 114 ? 9.727 -11.445 -9.508 1 96.38 114 ILE B O 1
ATOM 1903 N N . SER B 1 115 ? 10.336 -12.828 -11.125 1 97.25 115 SER B N 1
ATOM 1904 C CA . SER B 1 115 ? 11.023 -11.789 -11.883 1 97.25 115 SER B CA 1
ATOM 1905 C C . SER B 1 115 ? 10.07 -10.664 -12.273 1 97.25 115 SER B C 1
ATOM 1907 O O . SER B 1 115 ? 10.391 -9.484 -12.117 1 97.25 115 SER B O 1
ATOM 1909 N N . ARG B 1 116 ? 8.922 -10.992 -12.688 1 97.69 116 ARG B N 1
ATOM 1910 C CA . ARG B 1 116 ? 7.949 -10 -13.141 1 97.69 116 ARG B CA 1
ATOM 1911 C C . ARG B 1 116 ? 7.406 -9.195 -11.969 1 97.69 116 ARG B C 1
ATOM 1913 O O . ARG B 1 116 ? 7.223 -7.977 -12.078 1 97.69 116 ARG B O 1
ATOM 1920 N N . VAL B 1 117 ? 7.137 -9.852 -10.922 1 97.5 117 VAL B N 1
ATOM 1921 C CA . VAL B 1 117 ? 6.625 -9.164 -9.742 1 97.5 117 VAL B CA 1
ATOM 1922 C C . VAL B 1 117 ? 7.688 -8.211 -9.195 1 97.5 117 VAL B C 1
ATOM 1924 O O . VAL B 1 117 ? 7.383 -7.074 -8.828 1 97.5 117 VAL B O 1
ATOM 1927 N N . GLU B 1 118 ? 8.969 -8.703 -9.141 1 95.25 118 GLU B N 1
ATOM 1928 C CA . GLU B 1 118 ? 10.062 -7.844 -8.695 1 95.25 118 GLU B CA 1
ATOM 1929 C C . GLU B 1 118 ? 10.18 -6.598 -9.562 1 95.25 118 GLU B C 1
ATOM 1931 O O . GLU B 1 118 ? 10.359 -5.492 -9.047 1 95.25 118 GLU B O 1
ATOM 1936 N N . LYS B 1 119 ? 10.094 -6.773 -10.836 1 97.12 119 LYS B N 1
ATOM 1937 C CA . LYS B 1 119 ? 10.148 -5.648 -11.766 1 97.12 119 LYS B CA 1
ATOM 1938 C C . LYS B 1 119 ? 9 -4.676 -11.516 1 97.12 119 LYS B C 1
ATOM 1940 O O . LYS B 1 119 ? 9.195 -3.459 -11.516 1 97.12 119 LYS B O 1
ATOM 1945 N N . ARG B 1 120 ? 7.785 -5.238 -11.242 1 97 120 ARG B N 1
ATOM 1946 C CA . ARG B 1 120 ? 6.617 -4.395 -10.992 1 97 120 ARG B CA 1
ATOM 1947 C C . ARG B 1 120 ? 6.785 -3.592 -9.703 1 97 120 ARG B C 1
ATOM 1949 O O . ARG B 1 120 ? 6.383 -2.43 -9.641 1 97 120 ARG B O 1
ATOM 1956 N N . LEU B 1 121 ? 7.348 -4.219 -8.68 1 93.88 121 LEU B N 1
ATOM 1957 C CA . LEU B 1 121 ? 7.492 -3.576 -7.379 1 93.88 121 LEU B CA 1
ATOM 1958 C C . LEU B 1 121 ? 8.602 -2.531 -7.41 1 93.88 121 LEU B C 1
ATOM 1960 O O . LEU B 1 121 ? 8.648 -1.646 -6.555 1 93.88 121 LEU B O 1
ATOM 1964 N N . SER B 1 122 ? 9.531 -2.604 -8.344 1 90.81 122 SER B N 1
ATOM 1965 C CA . SER B 1 122 ? 10.672 -1.697 -8.438 1 90.81 122 SER B CA 1
ATOM 1966 C C . SER B 1 122 ? 10.328 -0.448 -9.242 1 90.81 122 SER B C 1
ATOM 1968 O O . SER B 1 122 ? 11.156 0.449 -9.398 1 90.81 122 SER B O 1
ATOM 1970 N N . GLN B 1 123 ? 9.195 -0.396 -9.891 1 83.88 123 GLN B N 1
ATOM 1971 C CA . GLN B 1 123 ? 8.758 0.748 -10.68 1 83.88 123 GLN B CA 1
ATOM 1972 C C . GLN B 1 123 ? 8.133 1.822 -9.805 1 83.88 123 GLN B C 1
ATOM 1974 O O . GLN B 1 123 ? 7.562 1.517 -8.75 1 83.88 123 GLN B O 1
#

Secondary structure (DSSP, 8-state):
------HHHHHHHHHHHHHHHHHHHHHHHHHHHHHHHHHHHHHHHHHS--SSSHHHHTEEEEE-TTS-EEEEEPTTGGGHHHHHHH-EE-TTS-EEPP---SHHHHHHHHHHHHHHHHHHHT-/------HHHHHHHHHHHHHHHHHHHHHHHHHHHHHHHHHHHHHHHHHS--SSSHHHHTEEEEE-TTS-EEEEEPTTGGGHHHHHHH-EE-TTSSEEPP---SHHHHHHHHHHHHHHHHHHHT-

Radius of gyration: 32.43 Å; Cα contacts (8 Å, |Δi|>4): 256; chains: 2; bounding box: 26×115×59 Å